Protein AF-A0A7S1PJ22-F1 (afdb_monomer_lite)

Radius of gyration: 17.09 Å; chains: 1; bounding box: 44×33×42 Å

Structure (mmCIF, N/CA/C/O backbone):
data_AF-A0A7S1PJ22-F1
#
_entry.id   AF-A0A7S1PJ22-F1
#
loop_
_atom_site.group_PDB
_atom_site.id
_atom_site.type_symbol
_atom_site.label_atom_id
_atom_site.label_alt_id
_atom_site.label_comp_id
_atom_site.label_asym_id
_atom_site.label_entity_id
_atom_site.label_seq_id
_atom_site.pdbx_PDB_ins_code
_atom_site.Cartn_x
_atom_site.Cartn_y
_atom_site.Cartn_z
_atom_site.occupancy
_atom_site.B_iso_or_equiv
_atom_site.auth_seq_id
_atom_site.auth_comp_id
_atom_site.auth_asym_id
_atom_site.auth_atom_id
_atom_site.pdbx_PDB_model_num
ATOM 1 N N . ARG A 1 1 ? 7.032 -10.505 -1.182 1.00 94.50 1 ARG A N 1
ATOM 2 C CA . ARG A 1 1 ? 6.221 -9.913 -2.268 1.00 94.50 1 ARG A CA 1
ATOM 3 C C . ARG A 1 1 ? 5.591 -8.631 -1.763 1.00 94.50 1 ARG A C 1
ATOM 5 O O . ARG A 1 1 ? 4.760 -8.678 -0.861 1.00 94.50 1 ARG A O 1
ATOM 12 N N . ILE A 1 2 ? 6.016 -7.504 -2.305 1.00 97.69 2 ILE A N 1
ATOM 13 C CA . ILE A 1 2 ? 5.677 -6.179 -1.793 1.00 97.69 2 ILE A CA 1
ATOM 14 C C . ILE A 1 2 ? 4.664 -5.519 -2.730 1.00 97.69 2 ILE A C 1
ATOM 16 O O . ILE A 1 2 ? 4.779 -5.663 -3.946 1.00 97.69 2 ILE A O 1
ATOM 20 N N . LEU A 1 3 ? 3.695 -4.806 -2.165 1.00 98.31 3 LEU A N 1
ATOM 21 C CA . LEU A 1 3 ? 2.839 -3.854 -2.867 1.00 98.31 3 LEU A CA 1
ATOM 22 C C . LEU A 1 3 ? 3.139 -2.450 -2.338 1.00 98.31 3 LEU A C 1
ATOM 24 O O . LEU A 1 3 ? 3.060 -2.219 -1.134 1.00 98.31 3 LEU A O 1
ATOM 28 N N . GLU A 1 4 ? 3.472 -1.518 -3.221 1.00 98.44 4 GLU A N 1
ATOM 29 C CA . GLU A 1 4 ? 3.560 -0.097 -2.899 1.00 98.44 4 GLU A CA 1
ATOM 30 C C . GLU A 1 4 ? 2.300 0.625 -3.385 1.00 98.44 4 GLU A C 1
ATOM 32 O O . GLU A 1 4 ? 1.967 0.567 -4.572 1.00 98.44 4 GLU A O 1
ATOM 37 N N . LEU A 1 5 ? 1.602 1.298 -2.471 1.00 98.31 5 LEU A N 1
ATOM 38 C CA . LEU A 1 5 ? 0.420 2.112 -2.754 1.00 98.31 5 LEU A CA 1
ATOM 39 C C . LEU A 1 5 ? 0.832 3.566 -2.991 1.00 98.31 5 LEU A C 1
ATOM 41 O O . LEU A 1 5 ? 1.547 4.135 -2.166 1.00 98.31 5 LEU A O 1
ATOM 45 N N . GLY A 1 6 ? 0.348 4.171 -4.079 1.00 97.19 6 GLY A N 1
ATOM 46 C CA . GLY A 1 6 ? 0.645 5.566 -4.417 1.00 97.19 6 GLY A CA 1
ATOM 47 C C . GLY A 1 6 ? 2.132 5.780 -4.692 1.00 97.19 6 GLY A C 1
ATOM 48 O O . GLY A 1 6 ? 2.764 6.649 -4.099 1.00 97.19 6 GLY A O 1
ATOM 49 N N . CYS A 1 7 ? 2.715 4.952 -5.560 1.00 96.50 7 CYS A N 1
ATOM 50 C CA . CYS A 1 7 ? 4.162 4.903 -5.776 1.00 96.50 7 CYS A CA 1
ATOM 51 C C . CYS A 1 7 ? 4.741 6.172 -6.434 1.00 96.50 7 CYS A C 1
ATOM 53 O O . CYS A 1 7 ? 5.964 6.356 -6.455 1.00 96.50 7 CYS A O 1
ATOM 55 N N . GLY A 1 8 ? 3.889 7.050 -6.981 1.00 95.75 8 GLY A N 1
ATOM 56 C CA . GLY A 1 8 ? 4.283 8.320 -7.581 1.00 95.75 8 GLY A CA 1
ATOM 57 C C . GLY A 1 8 ? 5.325 8.132 -8.684 1.00 95.75 8 GLY A C 1
ATOM 58 O O . GLY A 1 8 ? 5.040 7.581 -9.740 1.00 95.75 8 GLY A O 1
ATOM 59 N N . ALA A 1 9 ? 6.558 8.587 -8.451 1.00 95.00 9 ALA A N 1
ATOM 60 C CA . ALA A 1 9 ? 7.648 8.443 -9.418 1.00 95.00 9 ALA A CA 1
ATOM 61 C C . ALA A 1 9 ? 8.269 7.028 -9.471 1.00 95.00 9 ALA A C 1
ATOM 63 O O . ALA A 1 9 ? 9.091 6.768 -10.349 1.00 95.00 9 ALA A O 1
ATOM 64 N N . GLY A 1 10 ? 7.922 6.123 -8.548 1.00 93.94 10 GLY A N 1
ATOM 65 C CA . GLY A 1 10 ? 8.462 4.758 -8.502 1.00 93.94 10 GLY A CA 1
ATOM 66 C C . GLY A 1 10 ? 9.883 4.660 -7.932 1.00 93.94 10 GLY A C 1
ATOM 67 O O . GLY A 1 10 ? 10.629 3.742 -8.279 1.00 93.94 10 GLY A O 1
ATOM 68 N N . LEU A 1 11 ? 10.280 5.598 -7.062 1.00 93.38 11 LEU A N 1
ATOM 69 C CA . LEU A 1 11 ? 11.638 5.661 -6.503 1.00 93.38 11 LEU A CA 1
ATOM 70 C C . LEU A 1 11 ? 12.015 4.395 -5.718 1.00 93.38 11 LEU A C 1
ATOM 72 O O . LEU A 1 11 ? 13.145 3.924 -5.835 1.00 93.38 11 LEU A O 1
ATOM 76 N N . THR A 1 12 ? 11.076 3.814 -4.968 1.00 92.44 12 THR A N 1
ATOM 77 C CA . THR A 1 12 ? 11.268 2.544 -4.251 1.00 92.44 12 THR A CA 1
ATOM 78 C C . THR A 1 12 ? 11.644 1.422 -5.216 1.00 92.44 12 THR A C 1
ATOM 80 O O . THR A 1 12 ? 12.588 0.675 -4.965 1.00 92.44 12 THR A O 1
ATOM 83 N N . GLY A 1 13 ? 10.967 1.348 -6.366 1.00 90.88 13 GLY A N 1
ATOM 84 C CA . GLY A 1 13 ? 11.288 0.405 -7.434 1.00 90.88 13 GLY A CA 1
ATOM 85 C C . GLY A 1 13 ? 12.696 0.593 -7.985 1.00 90.88 13 GLY A C 1
ATOM 86 O O . GLY A 1 13 ? 13.463 -0.368 -8.039 1.00 90.88 13 GLY A O 1
ATOM 87 N N . ALA A 1 14 ? 13.066 1.831 -8.320 1.00 89.25 14 ALA A N 1
ATOM 88 C CA . ALA A 1 14 ? 14.413 2.152 -8.787 1.00 89.25 14 ALA A CA 1
ATOM 89 C C . ALA A 1 14 ? 15.487 1.806 -7.737 1.00 89.25 14 ALA A C 1
ATOM 91 O O . ALA A 1 14 ? 16.536 1.261 -8.079 1.00 89.25 14 ALA A O 1
ATOM 92 N N . TYR A 1 15 ? 15.226 2.071 -6.453 1.00 90.31 15 TYR A N 1
ATOM 93 C CA . TYR A 1 15 ? 16.140 1.724 -5.365 1.00 90.31 15 TYR A CA 1
ATOM 94 C C . TYR A 1 15 ? 16.320 0.209 -5.229 1.00 90.31 15 TYR A C 1
ATOM 96 O O . TYR A 1 15 ? 17.453 -0.267 -5.171 1.00 90.31 15 TYR A O 1
ATOM 104 N N . VAL A 1 16 ? 15.223 -0.557 -5.247 1.00 88.88 16 VAL A N 1
ATOM 105 C CA . VAL A 1 16 ? 15.269 -2.025 -5.206 1.00 88.88 16 VAL A CA 1
ATOM 106 C C . VAL A 1 16 ? 16.031 -2.579 -6.405 1.00 88.88 16 VAL A C 1
ATOM 108 O O . VAL A 1 16 ? 16.911 -3.413 -6.220 1.00 88.88 16 VAL A O 1
ATOM 111 N N . GLN A 1 17 ? 15.780 -2.087 -7.622 1.00 84.75 17 GLN A N 1
ATOM 112 C CA . GLN A 1 17 ? 16.522 -2.523 -8.812 1.00 84.75 17 GLN A CA 1
ATOM 113 C C . GLN A 1 17 ? 18.030 -2.269 -8.686 1.00 84.75 17 GLN A C 1
ATOM 115 O O . GLN A 1 17 ? 18.829 -3.101 -9.110 1.00 84.75 17 GLN A O 1
ATOM 120 N N . ARG A 1 18 ? 18.424 -1.155 -8.062 1.00 83.25 18 ARG A N 1
ATOM 121 C CA . ARG A 1 18 ? 19.828 -0.747 -7.915 1.00 83.25 18 ARG A CA 1
ATOM 122 C C . ARG A 1 18 ? 20.528 -1.311 -6.680 1.00 83.25 18 ARG A C 1
ATOM 124 O O . ARG A 1 18 ? 21.725 -1.072 -6.530 1.00 83.25 18 ARG A O 1
ATOM 131 N N . ASN A 1 19 ? 19.826 -2.038 -5.811 1.00 84.50 19 ASN A N 1
ATOM 132 C CA . ASN A 1 19 ? 20.393 -2.597 -4.587 1.00 84.50 19 ASN A CA 1
ATOM 133 C C . ASN A 1 19 ? 20.323 -4.139 -4.583 1.00 84.50 19 ASN A C 1
ATOM 135 O O . ASN A 1 19 ? 19.334 -4.708 -4.116 1.00 84.50 19 ASN A O 1
ATOM 139 N N . PRO A 1 20 ? 21.387 -4.831 -5.044 1.00 82.50 20 PRO A N 1
ATOM 140 C CA . PRO A 1 20 ? 21.425 -6.293 -5.121 1.00 82.50 20 PRO A CA 1
ATOM 141 C C . PRO A 1 20 ? 21.216 -7.005 -3.782 1.00 82.50 20 PRO A C 1
ATOM 143 O O . PRO A 1 20 ? 20.724 -8.131 -3.755 1.00 82.50 20 PRO A O 1
ATOM 146 N N . LEU A 1 21 ? 21.542 -6.354 -2.657 1.00 84.94 21 LEU A N 1
ATOM 147 C CA . LEU A 1 21 ? 21.340 -6.931 -1.324 1.00 84.94 21 LEU A CA 1
ATOM 148 C C . LEU A 1 21 ? 19.859 -7.167 -1.019 1.00 84.94 21 LEU A C 1
ATOM 150 O O . LEU A 1 21 ? 19.527 -8.030 -0.213 1.00 84.94 21 LEU A O 1
ATOM 154 N N . LEU A 1 22 ? 18.961 -6.427 -1.672 1.00 86.44 22 LEU A N 1
ATOM 155 C CA . LEU A 1 22 ? 17.523 -6.608 -1.516 1.00 86.44 22 LEU A CA 1
ATOM 156 C C . LEU A 1 22 ? 16.980 -7.748 -2.383 1.00 86.44 22 LEU A C 1
ATOM 158 O O . LEU A 1 22 ? 15.913 -8.278 -2.074 1.00 86.44 22 LEU A O 1
ATOM 162 N N . HIS A 1 23 ? 17.701 -8.173 -3.428 1.00 85.56 23 HIS A N 1
ATOM 163 C CA . HIS A 1 23 ? 17.179 -9.150 -4.391 1.00 85.56 23 HIS A CA 1
ATOM 164 C C . HIS A 1 23 ? 16.973 -10.537 -3.790 1.00 85.56 23 HIS A C 1
ATOM 166 O O . HIS A 1 23 ? 16.030 -11.233 -4.153 1.00 85.56 23 HIS A O 1
ATOM 172 N N . GLN A 1 24 ? 17.779 -10.899 -2.792 1.00 85.81 24 GLN A N 1
ATOM 173 C CA . GLN A 1 24 ? 17.614 -12.146 -2.037 1.00 85.81 24 GLN A CA 1
ATOM 174 C C . GLN A 1 24 ? 16.425 -12.125 -1.055 1.00 85.81 24 GLN A C 1
ATOM 176 O O . GLN A 1 24 ? 16.009 -13.173 -0.568 1.00 85.81 24 GLN A O 1
ATOM 181 N N . HIS A 1 25 ? 15.880 -10.944 -0.741 1.00 89.19 25 HIS A N 1
ATOM 182 C CA . HIS A 1 25 ? 14.790 -10.772 0.228 1.00 89.19 25 HIS A CA 1
ATOM 183 C C . HIS A 1 25 ? 13.454 -10.417 -0.435 1.00 89.19 25 HIS A C 1
ATOM 185 O O . HIS A 1 25 ? 12.392 -10.604 0.163 1.00 89.19 25 HIS A O 1
ATOM 191 N N . ILE A 1 26 ? 13.489 -9.908 -1.670 1.00 91.25 26 ILE A N 1
ATOM 192 C CA . ILE A 1 26 ? 12.314 -9.428 -2.392 1.00 91.25 26 ILE A CA 1
ATOM 193 C C . ILE A 1 26 ? 12.107 -10.268 -3.654 1.00 91.25 26 ILE A C 1
ATOM 195 O O . ILE A 1 26 ? 12.722 -10.035 -4.690 1.00 91.25 26 ILE A O 1
ATOM 199 N N . GLU A 1 27 ? 11.165 -11.207 -3.576 1.00 91.19 27 GLU A N 1
ATOM 200 C CA . GLU A 1 27 ? 10.695 -11.994 -4.728 1.00 91.19 27 GLU A CA 1
ATOM 201 C C . GLU A 1 27 ? 10.073 -11.096 -5.817 1.00 91.19 27 GLU A C 1
ATOM 203 O O . GLU A 1 27 ? 10.387 -11.206 -7.001 1.00 91.19 27 GLU A O 1
ATOM 208 N N . SER A 1 28 ? 9.198 -10.171 -5.414 1.00 93.06 28 SER A N 1
ATOM 209 C CA . SER A 1 28 ? 8.558 -9.206 -6.310 1.00 93.06 28 SER A CA 1
ATOM 210 C C . SER A 1 28 ? 8.165 -7.925 -5.582 1.00 93.06 28 SER A C 1
ATOM 212 O O . SER A 1 28 ? 7.889 -7.950 -4.374 1.00 93.06 28 SER A O 1
ATOM 214 N N . LEU A 1 29 ? 8.117 -6.827 -6.337 1.00 95.56 29 LEU A N 1
ATOM 215 C CA . LEU A 1 29 ? 7.626 -5.517 -5.919 1.00 95.56 29 LEU A CA 1
ATOM 216 C C . LEU A 1 29 ? 6.647 -4.991 -6.974 1.00 95.56 29 LEU A C 1
ATOM 218 O O . LEU A 1 29 ? 7.021 -4.763 -8.122 1.00 95.56 29 LEU A O 1
ATOM 222 N N . HIS A 1 30 ? 5.402 -4.788 -6.567 1.00 96.19 30 HIS A N 1
ATOM 223 C CA . HIS A 1 30 ? 4.366 -4.167 -7.375 1.00 96.19 30 HIS A CA 1
ATOM 224 C C . HIS A 1 30 ? 4.222 -2.700 -6.974 1.00 96.19 30 HIS A C 1
ATOM 226 O O . HIS A 1 30 ? 3.865 -2.403 -5.839 1.00 96.19 30 HIS A O 1
ATOM 232 N N . LEU A 1 31 ? 4.506 -1.794 -7.900 1.00 97.94 31 LEU A N 1
ATOM 233 C CA . LEU A 1 31 ? 4.314 -0.357 -7.761 1.00 97.94 31 LEU A CA 1
ATOM 234 C C . LEU A 1 31 ? 2.922 -0.015 -8.284 1.00 97.94 31 LEU A C 1
ATOM 236 O O . LEU A 1 31 ? 2.604 -0.381 -9.416 1.00 97.94 31 LEU A O 1
ATOM 240 N N . SER A 1 32 ? 2.108 0.683 -7.495 1.00 98.06 32 SER A N 1
ATOM 241 C CA . SER A 1 32 ? 0.741 1.004 -7.901 1.00 98.06 32 SER A CA 1
ATOM 242 C C . SER A 1 32 ? 0.363 2.465 -7.712 1.00 98.06 32 SER A C 1
ATOM 244 O O . SER A 1 32 ? 0.793 3.120 -6.763 1.00 98.06 32 SER A O 1
ATOM 246 N N . ASP A 1 33 ? -0.460 2.955 -8.632 1.00 97.69 33 ASP A N 1
ATOM 247 C CA . ASP A 1 33 ? -1.153 4.243 -8.582 1.00 97.69 33 ASP A CA 1
ATOM 248 C C . ASP A 1 33 ? -2.459 4.119 -9.391 1.00 97.69 33 ASP A C 1
ATOM 250 O O . ASP A 1 33 ? -2.665 3.128 -10.099 1.00 97.69 33 ASP A O 1
ATOM 254 N N . TYR A 1 34 ? -3.343 5.110 -9.299 1.00 96.44 34 TYR A N 1
ATOM 255 C CA . TYR A 1 34 ? -4.637 5.087 -9.986 1.00 96.44 34 TYR A CA 1
ATOM 256 C C . TYR A 1 34 ? -4.571 5.681 -11.401 1.00 96.44 34 TYR A C 1
ATOM 258 O O . TYR A 1 34 ? -5.441 5.410 -12.224 1.00 96.44 34 TYR A O 1
ATOM 266 N N . GLN A 1 35 ? -3.553 6.498 -11.701 1.00 95.88 35 GLN A N 1
ATOM 267 C CA . GLN A 1 35 ? -3.454 7.213 -12.976 1.00 95.88 35 GLN A CA 1
ATOM 268 C C . GLN A 1 35 ? -2.555 6.503 -13.991 1.00 95.88 35 GLN A C 1
ATOM 270 O O . GLN A 1 35 ? -1.360 6.309 -13.755 1.00 95.88 35 GLN A O 1
ATOM 275 N N . ASP A 1 36 ? -3.088 6.264 -15.192 1.00 96.25 36 ASP A N 1
ATOM 276 C CA . ASP A 1 36 ? -2.346 5.715 -16.338 1.00 96.25 36 ASP A CA 1
ATOM 277 C C . ASP A 1 36 ? -1.050 6.472 -16.632 1.00 96.25 36 ASP A C 1
ATOM 279 O O . ASP A 1 36 ? 0.006 5.867 -16.825 1.00 96.25 36 ASP A O 1
ATOM 283 N N . ILE A 1 37 ? -1.109 7.808 -16.639 1.00 96.94 37 ILE A N 1
ATOM 284 C CA . ILE A 1 37 ? 0.055 8.645 -16.948 1.00 96.94 37 ILE A CA 1
ATOM 285 C C . ILE A 1 37 ? 1.168 8.480 -15.907 1.00 96.94 37 ILE A C 1
ATOM 287 O O . ILE A 1 37 ? 2.349 8.487 -16.252 1.00 96.94 37 ILE A O 1
ATOM 291 N N . ILE A 1 38 ? 0.807 8.272 -14.638 1.00 96.19 38 ILE A N 1
ATOM 292 C CA . ILE A 1 38 ? 1.776 8.011 -13.575 1.00 96.19 38 ILE A CA 1
ATOM 293 C C . ILE A 1 38 ? 2.409 6.635 -13.788 1.00 96.19 38 ILE A C 1
ATOM 295 O O . ILE A 1 38 ? 3.628 6.518 -13.720 1.00 96.19 38 ILE A O 1
ATOM 299 N N . MET A 1 39 ? 1.630 5.616 -14.160 1.00 96.44 39 MET A N 1
ATOM 300 C CA . MET A 1 39 ? 2.166 4.278 -14.448 1.00 96.44 39 MET A CA 1
ATOM 301 C C . MET A 1 39 ? 3.092 4.241 -15.668 1.00 96.44 39 MET A C 1
ATOM 303 O O . MET A 1 39 ? 4.124 3.569 -15.630 1.00 96.44 39 MET A O 1
ATOM 307 N N . GLN A 1 40 ? 2.795 5.013 -16.715 1.00 95.19 40 GLN A N 1
ATOM 308 C CA . GLN A 1 40 ? 3.690 5.182 -17.866 1.00 95.19 40 GLN A CA 1
ATOM 309 C C . GLN A 1 40 ? 5.010 5.858 -17.467 1.00 95.19 40 GLN A C 1
ATOM 311 O O . GLN A 1 40 ? 6.089 5.426 -17.889 1.00 95.19 40 GLN A O 1
ATOM 316 N N . ASN A 1 41 ? 4.944 6.879 -16.607 1.00 95.44 41 ASN A N 1
ATOM 317 C CA . ASN A 1 41 ? 6.132 7.543 -16.071 1.00 95.44 41 ASN A CA 1
ATOM 318 C C . ASN A 1 41 ? 6.954 6.602 -15.185 1.00 95.44 41 ASN A C 1
ATOM 320 O O . ASN A 1 41 ? 8.176 6.574 -15.304 1.00 95.44 41 ASN A O 1
ATOM 324 N N . VAL A 1 42 ? 6.308 5.797 -14.337 1.00 94.38 42 VAL A N 1
ATOM 325 C CA . VAL A 1 42 ? 6.986 4.783 -13.519 1.00 94.38 42 VAL A CA 1
ATOM 326 C C . VAL A 1 42 ? 7.701 3.774 -14.404 1.00 94.38 42 VAL A C 1
ATOM 328 O O . VAL A 1 42 ? 8.877 3.516 -14.173 1.00 94.38 42 VAL A O 1
ATOM 331 N N . GLN A 1 43 ? 7.045 3.252 -15.444 1.00 91.62 43 GLN A N 1
ATOM 332 C CA . GLN A 1 43 ? 7.695 2.331 -16.377 1.00 91.62 43 GLN A CA 1
ATOM 333 C C . GLN A 1 43 ? 8.921 2.977 -17.033 1.00 91.62 43 GLN A C 1
ATOM 335 O O . GLN A 1 43 ? 10.001 2.396 -17.025 1.00 91.62 43 GLN A O 1
ATOM 340 N N . THR A 1 44 ? 8.784 4.221 -17.497 1.00 92.12 44 THR A N 1
ATOM 341 C CA . THR A 1 44 ? 9.901 4.989 -18.065 1.00 92.12 44 THR A CA 1
ATOM 342 C C . THR A 1 44 ? 11.044 5.150 -17.057 1.00 92.12 44 THR A C 1
ATOM 344 O O . THR A 1 44 ? 12.207 4.944 -17.395 1.00 92.12 44 THR A O 1
ATOM 347 N N . ASN A 1 45 ? 10.737 5.471 -15.798 1.00 91.31 45 ASN A N 1
ATOM 348 C CA . ASN A 1 45 ? 11.738 5.611 -14.743 1.00 91.31 45 ASN A CA 1
ATOM 349 C C . ASN A 1 45 ? 12.441 4.284 -14.442 1.00 91.31 45 ASN A C 1
ATOM 351 O O . ASN A 1 45 ? 13.659 4.277 -14.261 1.00 91.31 45 ASN A O 1
ATOM 355 N N . LEU A 1 46 ? 11.709 3.170 -14.401 1.00 87.25 46 LEU A N 1
ATOM 356 C CA . LEU A 1 46 ? 12.297 1.843 -14.231 1.00 87.25 46 LEU A CA 1
ATOM 357 C C . LEU A 1 46 ? 13.231 1.513 -15.397 1.00 87.25 46 LEU A C 1
ATOM 359 O O . LEU A 1 46 ? 14.349 1.066 -15.162 1.00 87.25 46 LEU A O 1
ATOM 363 N N . ASP A 1 47 ? 12.819 1.767 -16.636 1.00 86.75 47 ASP A N 1
ATOM 364 C CA . ASP A 1 47 ? 13.633 1.480 -17.823 1.00 86.75 47 ASP A CA 1
ATOM 365 C C . ASP A 1 47 ? 14.920 2.321 -17.840 1.00 86.75 47 ASP A C 1
ATOM 367 O O . ASP A 1 47 ? 16.005 1.812 -18.128 1.00 86.75 47 ASP A O 1
ATOM 371 N N . LEU A 1 48 ? 14.834 3.596 -17.449 1.00 85.88 48 LEU A N 1
ATOM 372 C CA . LEU A 1 48 ? 15.995 4.483 -17.320 1.00 85.88 48 LEU A CA 1
ATOM 373 C C . LEU A 1 48 ? 16.957 4.044 -16.205 1.00 85.88 48 LEU A C 1
ATOM 375 O O . LEU A 1 48 ? 18.170 4.203 -16.342 1.00 85.88 48 LEU A O 1
ATOM 379 N N . ASN A 1 49 ? 16.444 3.477 -15.110 1.00 79.50 49 ASN A N 1
ATOM 380 C CA . ASN A 1 49 ? 17.263 3.004 -13.989 1.00 79.50 49 ASN A CA 1
ATOM 381 C C . ASN A 1 49 ? 17.801 1.572 -14.174 1.00 79.50 49 ASN A C 1
ATOM 383 O O . ASN A 1 49 ? 18.630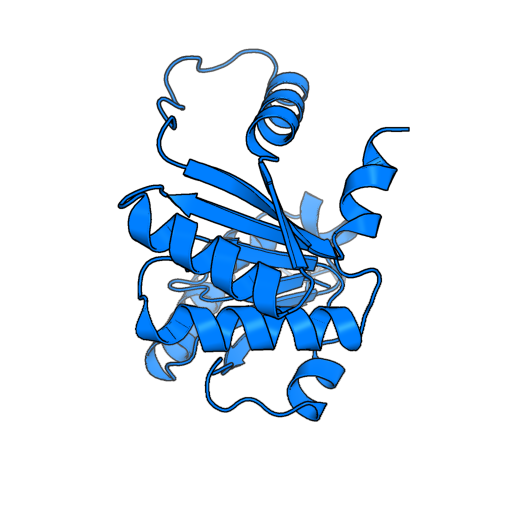 1.134 -13.377 1.00 79.50 49 ASN A O 1
ATOM 387 N N . GLN A 1 50 ? 17.394 0.872 -15.239 1.00 71.00 50 GLN A N 1
ATOM 388 C CA . GLN A 1 50 ? 17.886 -0.457 -15.629 1.00 71.00 50 GLN A CA 1
ATOM 389 C C . GLN A 1 50 ? 19.137 -0.422 -16.524 1.00 71.00 50 GLN A C 1
ATOM 391 O O . GLN A 1 50 ? 19.649 -1.470 -16.928 1.00 71.00 50 GLN A O 1
ATOM 396 N N . TRP A 1 51 ? 19.667 0.762 -16.845 1.00 49.12 51 TRP A N 1
ATOM 397 C CA . TRP A 1 51 ? 20.873 0.880 -17.661 1.00 49.12 51 TRP A CA 1
ATOM 398 C C . TRP A 1 51 ? 22.104 0.354 -16.896 1.00 49.12 51 TRP A C 1
ATOM 400 O O . TRP A 1 51 ? 22.673 1.057 -16.065 1.00 49.12 51 TRP A O 1
ATOM 410 N N . GLN A 1 52 ? 22.533 -0.865 -17.266 1.00 46.16 52 GLN A N 1
ATOM 411 C CA . GLN A 1 52 ? 23.847 -1.510 -17.037 1.00 46.16 52 GLN A CA 1
ATOM 412 C C . GLN A 1 52 ? 23.985 -2.614 -15.966 1.00 46.16 52 GLN A C 1
ATOM 414 O O . GLN A 1 52 ? 25.040 -2.703 -15.344 1.00 46.16 52 GLN A O 1
ATOM 419 N N . TRP A 1 53 ? 23.028 -3.534 -15.799 1.00 45.72 53 TRP A N 1
ATOM 420 C CA . TRP A 1 53 ? 23.349 -4.827 -15.160 1.00 45.72 53 TRP A CA 1
ATOM 421 C C . TRP A 1 53 ? 22.939 -6.004 -16.042 1.00 45.72 53 TRP A C 1
ATOM 423 O O . TRP A 1 53 ? 21.769 -6.330 -16.216 1.00 45.72 53 TRP A O 1
ATOM 433 N N . ALA A 1 54 ? 23.962 -6.607 -16.646 1.00 41.53 54 ALA A N 1
ATOM 434 C CA . ALA A 1 54 ? 23.876 -7.835 -17.406 1.00 41.53 54 ALA A CA 1
ATOM 435 C C . ALA A 1 54 ? 23.496 -9.007 -16.487 1.00 41.53 54 ALA A C 1
ATOM 437 O O . ALA A 1 54 ? 24.154 -9.249 -15.480 1.00 41.53 54 ALA A O 1
ATOM 438 N N . HIS A 1 55 ? 22.462 -9.744 -16.891 1.00 42.41 55 HIS A N 1
ATOM 439 C CA . HIS A 1 55 ? 22.354 -11.201 -16.772 1.00 42.41 55 HIS A CA 1
ATOM 440 C C . HIS A 1 55 ? 22.876 -11.852 -15.480 1.00 42.41 55 HIS A C 1
ATOM 442 O O . HIS A 1 55 ? 23.752 -12.714 -15.525 1.00 42.41 55 HIS A O 1
ATOM 448 N N . THR A 1 56 ? 22.277 -11.527 -14.338 1.00 47.94 56 THR A N 1
ATOM 449 C CA . THR A 1 56 ? 22.238 -12.467 -13.213 1.00 47.94 56 THR A CA 1
ATOM 450 C C . THR A 1 56 ? 20.806 -12.971 -13.075 1.00 47.94 56 THR A C 1
ATOM 452 O O . THR A 1 56 ? 19.856 -12.195 -13.094 1.00 47.94 56 THR A O 1
ATOM 455 N N . GLU A 1 57 ? 20.625 -14.287 -12.994 1.00 53.56 57 GLU A N 1
ATOM 456 C CA . GLU A 1 57 ? 19.318 -14.972 -13.011 1.00 53.56 57 GLU A CA 1
ATOM 457 C C . GLU A 1 57 ? 18.433 -14.692 -11.771 1.00 53.56 57 GLU A C 1
ATOM 459 O O . GLU A 1 57 ? 17.413 -15.344 -11.573 1.00 53.56 57 GLU A O 1
ATOM 464 N N . SER A 1 58 ? 18.801 -13.718 -10.933 1.00 54.66 58 SER A N 1
ATOM 465 C CA . SER A 1 58 ? 18.163 -13.405 -9.650 1.00 54.66 58 SER A CA 1
ATOM 466 C C . SER A 1 58 ? 17.813 -11.917 -9.535 1.00 54.66 58 SER A C 1
ATOM 468 O O . SER A 1 58 ? 18.157 -11.267 -8.549 1.00 54.66 58 SER A O 1
ATOM 470 N N . THR A 1 59 ? 17.148 -11.346 -10.538 1.00 65.88 59 THR A N 1
ATOM 471 C CA . THR A 1 59 ? 16.626 -9.978 -10.435 1.00 65.88 59 THR A CA 1
ATOM 472 C C . THR A 1 59 ? 15.259 -9.979 -9.751 1.00 65.88 59 THR A C 1
ATOM 474 O O . THR A 1 59 ? 14.360 -10.738 -10.121 1.00 65.88 59 THR A O 1
ATOM 477 N N . THR A 1 60 ? 15.076 -9.118 -8.743 1.00 75.69 60 THR A N 1
ATOM 478 C CA . THR A 1 60 ? 13.743 -8.867 -8.178 1.00 75.69 60 THR A CA 1
ATOM 479 C C . THR A 1 60 ? 12.799 -8.407 -9.276 1.00 75.69 60 THR A C 1
ATOM 481 O O . THR A 1 60 ? 13.094 -7.488 -10.043 1.00 75.69 60 THR A O 1
ATOM 484 N N . ASN A 1 61 ? 11.619 -9.008 -9.304 1.00 86.12 61 ASN A N 1
ATOM 485 C CA . ASN A 1 61 ? 10.597 -8.686 -10.276 1.00 86.12 61 ASN A CA 1
ATOM 486 C C . ASN A 1 61 ? 9.846 -7.408 -9.869 1.00 86.12 61 ASN A C 1
ATOM 488 O O . ASN A 1 61 ? 8.889 -7.466 -9.091 1.00 86.12 61 ASN A O 1
ATOM 492 N N . VAL A 1 62 ? 10.319 -6.257 -10.353 1.00 90.62 62 VAL A N 1
ATOM 493 C CA . VAL A 1 62 ? 9.681 -4.947 -10.145 1.00 90.62 62 VAL A CA 1
ATOM 494 C C . VAL A 1 62 ? 8.718 -4.662 -11.293 1.00 90.62 62 VAL A C 1
ATOM 496 O O . VAL A 1 62 ? 9.114 -4.702 -12.456 1.00 90.62 62 VAL A O 1
ATOM 499 N N . ARG A 1 63 ? 7.451 -4.388 -10.975 1.00 90.88 63 ARG A N 1
ATOM 500 C CA . ARG A 1 63 ? 6.375 -4.180 -11.956 1.00 90.88 63 ARG A CA 1
ATOM 501 C C . ARG A 1 63 ? 5.514 -2.988 -11.569 1.00 90.88 63 ARG A C 1
ATOM 503 O O . ARG A 1 63 ? 5.268 -2.792 -10.383 1.00 90.88 63 ARG A O 1
ATOM 510 N N . SER A 1 64 ? 5.009 -2.247 -12.548 1.00 92.50 64 SER A N 1
ATOM 511 C CA . SER A 1 64 ? 3.941 -1.264 -12.350 1.00 92.50 64 SER A CA 1
ATOM 512 C C . SER A 1 64 ? 2.568 -1.886 -12.627 1.00 92.50 64 SER A C 1
ATOM 514 O O . SER A 1 64 ? 2.440 -2.787 -13.460 1.00 92.50 64 SER A O 1
ATOM 516 N N . LEU A 1 65 ? 1.538 -1.435 -11.910 1.00 95.06 65 LEU A N 1
ATOM 517 C CA . LEU A 1 65 ? 0.145 -1.808 -12.154 1.00 95.06 65 LEU A CA 1
ATOM 518 C C . LEU A 1 65 ? -0.810 -0.695 -11.728 1.00 95.06 65 LEU A C 1
ATOM 520 O O . LEU A 1 65 ? -0.534 0.041 -10.785 1.00 95.06 65 LEU A O 1
ATOM 524 N N . LEU A 1 66 ? -1.961 -0.612 -12.388 1.00 97.44 66 LEU A N 1
ATOM 525 C CA . LEU A 1 66 ? -3.035 0.284 -11.970 1.00 97.44 66 LEU A CA 1
ATOM 526 C C . LEU A 1 66 ? -3.781 -0.303 -10.780 1.00 97.44 66 LEU A C 1
ATOM 528 O O . LEU A 1 66 ? -4.217 -1.455 -10.829 1.00 97.44 66 LEU A O 1
ATOM 532 N N . LEU A 1 67 ? -3.953 0.501 -9.738 1.00 97.94 67 LEU A N 1
ATOM 533 C CA . LEU A 1 67 ? -4.803 0.181 -8.600 1.00 97.94 67 LEU A CA 1
ATOM 534 C C . LEU A 1 67 ? -5.506 1.451 -8.137 1.00 97.94 67 LEU A C 1
ATOM 536 O O . LEU A 1 67 ? -4.926 2.284 -7.442 1.00 97.94 67 LEU A O 1
ATOM 540 N N . ASP A 1 68 ? -6.766 1.579 -8.528 1.00 97.50 68 ASP A N 1
ATOM 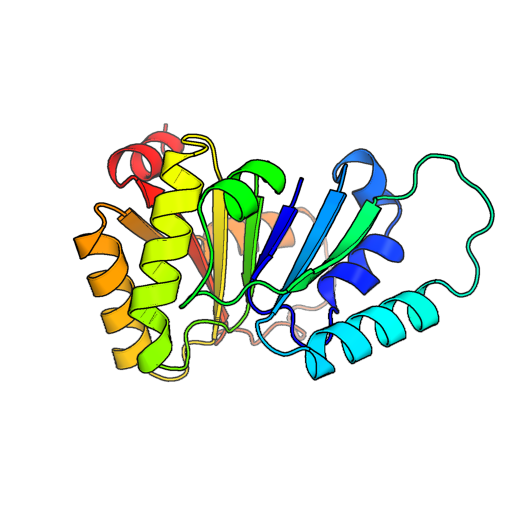541 C CA . ASP A 1 68 ? -7.649 2.624 -8.034 1.00 97.50 68 ASP A CA 1
ATOM 542 C C . ASP A 1 68 ? -8.327 2.140 -6.750 1.00 97.50 68 ASP A C 1
ATOM 544 O O . ASP A 1 68 ? -9.104 1.184 -6.754 1.00 97.50 68 ASP A O 1
ATOM 548 N N . TRP A 1 69 ? -8.039 2.813 -5.637 1.00 97.56 69 TRP A N 1
ATOM 549 C CA . TRP A 1 69 ? -8.589 2.468 -4.324 1.00 97.56 69 TRP A CA 1
ATOM 550 C C . TRP A 1 69 ? -10.115 2.610 -4.263 1.00 97.56 69 TRP A C 1
ATOM 552 O O . TRP A 1 69 ? -10.729 2.091 -3.339 1.00 97.56 69 TRP A O 1
ATOM 562 N N . THR A 1 70 ? -10.737 3.295 -5.227 1.00 96.94 70 THR A N 1
ATOM 563 C CA . THR A 1 70 ? -12.188 3.519 -5.283 1.00 96.94 70 THR A CA 1
ATOM 564 C C . THR A 1 70 ? -12.942 2.513 -6.155 1.00 96.94 70 THR A C 1
ATOM 566 O O . THR A 1 70 ? -14.169 2.452 -6.077 1.00 96.94 70 THR A O 1
ATOM 569 N N . SER A 1 71 ? -12.240 1.734 -6.986 1.00 96.25 71 SER A N 1
ATOM 570 C CA . SER A 1 71 ? -12.873 0.903 -8.022 1.00 96.25 71 SER A CA 1
ATOM 571 C C . SER A 1 71 ? -12.204 -0.459 -8.262 1.00 96.25 71 SER A C 1
ATOM 573 O O . SER A 1 71 ? -12.492 -1.122 -9.260 1.00 96.25 71 SER A O 1
ATOM 575 N N . TYR A 1 72 ? -11.342 -0.907 -7.345 1.00 96.81 72 TYR A N 1
ATOM 576 C CA . TYR A 1 72 ? -10.715 -2.229 -7.408 1.00 96.81 72 TYR A CA 1
ATOM 577 C C . TYR A 1 72 ? -11.728 -3.371 -7.233 1.00 96.81 72 TYR A C 1
ATOM 579 O O . TYR A 1 72 ? -12.816 -3.202 -6.680 1.00 96.81 72 TYR A O 1
ATOM 587 N N . ASP A 1 73 ? -11.334 -4.571 -7.664 1.00 96.06 73 ASP A N 1
ATOM 588 C CA . ASP A 1 73 ? -12.071 -5.799 -7.376 1.00 96.06 73 ASP A CA 1
ATOM 589 C C . ASP A 1 73 ? -11.247 -6.786 -6.536 1.00 96.06 73 ASP A C 1
ATOM 591 O O . ASP A 1 73 ? -10.015 -6.747 -6.486 1.00 96.06 73 ASP A O 1
ATOM 595 N N . ARG A 1 74 ? -11.937 -7.709 -5.859 1.00 95.19 74 ARG A N 1
ATOM 596 C CA . ARG A 1 74 ? -11.291 -8.680 -4.965 1.00 95.19 74 ARG A CA 1
ATOM 597 C C . ARG A 1 74 ? -10.317 -9.614 -5.692 1.00 95.19 74 ARG A C 1
ATOM 599 O O . ARG A 1 74 ? -9.292 -9.978 -5.121 1.00 95.19 74 ARG A O 1
ATOM 606 N N . LYS A 1 75 ? -10.593 -9.986 -6.948 1.00 96.81 75 LYS A N 1
ATOM 607 C CA . LYS A 1 75 ? -9.715 -10.882 -7.723 1.00 96.81 75 LYS A CA 1
ATOM 608 C C . LYS A 1 75 ? -8.399 -10.194 -8.063 1.00 96.81 75 LYS A C 1
ATOM 610 O O . LYS A 1 75 ? -7.351 -10.841 -8.045 1.00 96.81 75 LYS A O 1
ATOM 615 N N . GLN A 1 76 ? -8.445 -8.894 -8.349 1.00 96.25 76 GLN A N 1
ATOM 616 C CA . GLN A 1 76 ? -7.262 -8.068 -8.533 1.00 96.25 76 GLN A CA 1
ATOM 617 C C . GLN A 1 76 ? -6.379 -8.151 -7.287 1.00 96.25 76 GLN A C 1
ATOM 619 O O . GLN A 1 76 ? -5.205 -8.496 -7.411 1.00 96.25 76 GLN A O 1
ATOM 624 N N . LEU A 1 77 ? -6.943 -7.945 -6.093 1.00 97.00 77 LEU A N 1
ATOM 625 C CA . LEU A 1 77 ? -6.197 -8.021 -4.833 1.00 97.00 77 LEU A CA 1
ATOM 626 C C . LEU A 1 77 ? -5.624 -9.420 -4.558 1.00 97.00 77 LEU A C 1
ATOM 628 O O . LEU A 1 77 ? -4.447 -9.551 -4.217 1.00 97.00 77 LEU A O 1
ATOM 632 N N . GLU A 1 78 ? -6.416 -10.475 -4.762 1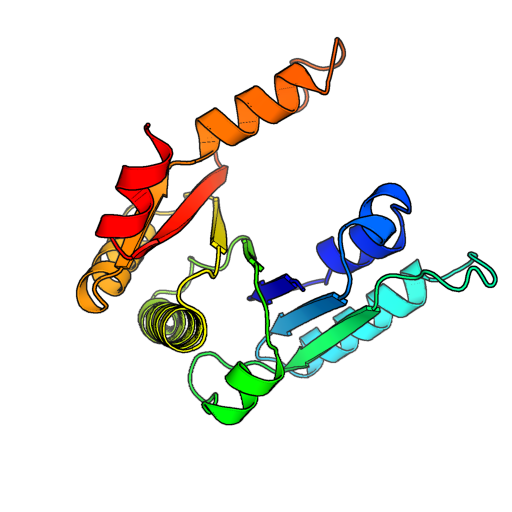.00 96.69 78 GLU A N 1
ATOM 633 C CA . GLU A 1 78 ? -5.974 -11.869 -4.598 1.00 96.69 78 GLU A CA 1
ATOM 634 C C . GLU A 1 78 ? -4.789 -12.210 -5.518 1.00 96.69 78 GLU A C 1
ATOM 636 O O . GLU A 1 78 ? -3.852 -12.900 -5.105 1.00 96.69 78 GLU A O 1
ATOM 641 N N . SER A 1 79 ? -4.786 -11.678 -6.747 1.00 95.50 79 SER A N 1
ATOM 642 C CA . SER A 1 79 ? -3.710 -11.897 -7.722 1.00 95.50 79 SER A CA 1
ATOM 643 C C . SER A 1 79 ? -2.371 -11.269 -7.315 1.00 95.50 79 SER A C 1
ATOM 645 O O . SER A 1 79 ? -1.317 -11.786 -7.692 1.00 95.50 79 SER A O 1
ATOM 647 N N . LEU A 1 80 ? -2.388 -10.200 -6.505 1.00 94.44 80 LEU A N 1
ATOM 648 C CA . LEU A 1 80 ? -1.171 -9.539 -6.019 1.00 94.44 80 LEU A CA 1
ATOM 649 C C . LEU A 1 80 ? -0.397 -10.435 -5.050 1.00 94.44 80 LEU A C 1
ATOM 651 O O . LEU A 1 80 ? 0.838 -10.410 -5.040 1.00 94.44 80 LEU A O 1
ATOM 655 N N . ASN A 1 81 ? -1.124 -11.216 -4.236 1.00 93.69 81 ASN A N 1
ATOM 656 C CA . ASN A 1 81 ? -0.580 -12.160 -3.257 1.00 93.69 81 ASN A CA 1
ATOM 657 C C . ASN A 1 81 ? 0.561 -11.547 -2.412 1.00 93.69 81 ASN A C 1
ATOM 659 O O . ASN A 1 81 ? 1.591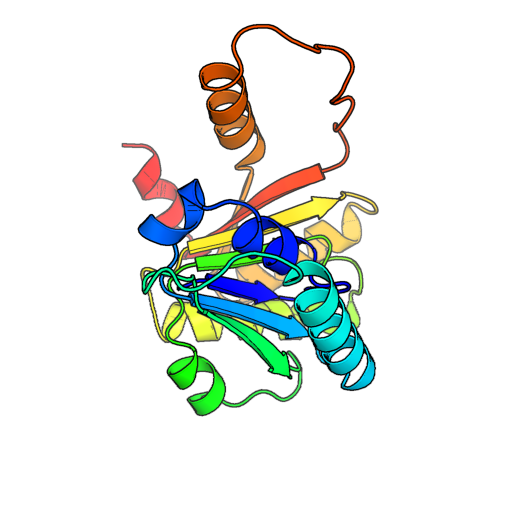 -12.181 -2.144 1.00 93.69 81 ASN A O 1
ATOM 663 N N . CYS A 1 82 ? 0.427 -10.267 -2.054 1.00 95.62 82 CYS A N 1
ATOM 664 C CA . CYS A 1 82 ? 1.448 -9.529 -1.322 1.00 95.62 82 CYS A CA 1
ATOM 665 C C . CYS A 1 82 ? 1.478 -9.951 0.149 1.00 95.62 82 CYS A C 1
ATOM 667 O O . CYS A 1 82 ? 0.466 -10.342 0.724 1.00 95.62 82 CYS A O 1
ATOM 669 N N . ASN A 1 83 ? 2.651 -9.861 0.770 1.00 96.88 83 ASN A N 1
ATOM 670 C CA . ASN A 1 83 ? 2.832 -10.077 2.207 1.00 96.88 83 ASN A CA 1
ATOM 671 C C . ASN A 1 83 ? 3.351 -8.834 2.942 1.00 96.88 83 ASN A C 1
ATOM 673 O O . ASN A 1 83 ? 3.431 -8.853 4.168 1.00 96.88 83 ASN A O 1
ATOM 677 N N . LEU A 1 84 ? 3.638 -7.759 2.203 1.00 97.56 84 LEU A N 1
ATOM 678 C CA . LEU A 1 84 ? 4.024 -6.459 2.730 1.00 97.56 84 LEU A CA 1
ATOM 679 C C . LEU A 1 84 ? 3.388 -5.343 1.890 1.00 97.56 84 LEU A C 1
ATOM 681 O O . LEU A 1 84 ? 3.526 -5.355 0.666 1.00 97.56 84 LEU A O 1
ATOM 685 N N . ILE A 1 85 ? 2.741 -4.383 2.550 1.00 98.25 85 ILE A N 1
ATOM 686 C CA . ILE A 1 85 ? 2.330 -3.100 1.973 1.00 98.25 85 ILE A CA 1
ATOM 687 C C . ILE A 1 85 ? 3.300 -2.013 2.425 1.00 98.25 85 ILE A C 1
ATOM 689 O O . ILE A 1 85 ? 3.591 -1.891 3.618 1.00 98.25 85 ILE A O 1
ATOM 693 N N . LEU A 1 86 ? 3.735 -1.195 1.472 1.00 98.12 86 LEU A N 1
ATOM 694 C CA . LEU A 1 86 ? 4.391 0.085 1.708 1.00 98.12 86 LEU A CA 1
ATOM 695 C C . LEU A 1 86 ? 3.486 1.199 1.179 1.00 98.12 86 LEU A C 1
ATOM 697 O O . LEU A 1 86 ? 2.966 1.103 0.071 1.00 98.12 86 LEU A O 1
ATOM 701 N N . ALA A 1 87 ? 3.287 2.252 1.958 1.00 97.31 87 ALA A N 1
ATOM 702 C CA . ALA A 1 87 ? 2.478 3.389 1.546 1.00 97.31 87 ALA A CA 1
ATOM 703 C C . ALA A 1 87 ? 3.131 4.681 2.042 1.00 97.31 87 ALA A C 1
ATOM 705 O O . ALA A 1 87 ? 3.137 4.961 3.241 1.00 97.31 87 ALA A O 1
ATOM 706 N N . ALA A 1 88 ? 3.728 5.450 1.135 1.00 94.12 88 ALA A N 1
ATOM 707 C CA . ALA A 1 88 ? 4.461 6.663 1.478 1.00 94.12 88 ALA A CA 1
ATOM 708 C C . ALA A 1 88 ? 3.691 7.905 1.031 1.00 94.12 88 ALA A C 1
ATOM 710 O O . ALA A 1 88 ? 3.321 8.024 -0.128 1.00 94.12 88 ALA A O 1
ATOM 711 N N . ASP A 1 89 ? 3.456 8.827 1.965 1.00 89.44 89 ASP A N 1
ATOM 712 C CA . ASP A 1 89 ? 2.772 10.106 1.736 1.00 89.44 89 ASP A CA 1
ATOM 713 C C . ASP A 1 89 ? 1.431 9.959 0.990 1.00 89.44 89 ASP A C 1
ATOM 715 O O . ASP A 1 89 ? 1.104 10.771 0.136 1.00 89.44 89 ASP A O 1
ATOM 719 N N . VAL A 1 90 ? 0.647 8.921 1.317 1.00 93.31 90 VAL A N 1
ATOM 720 C CA . VAL A 1 90 ? -0.686 8.661 0.726 1.00 93.31 90 VAL A CA 1
ATOM 721 C C . VAL A 1 90 ? -1.852 9.225 1.547 1.00 93.31 90 VAL A C 1
ATOM 723 O O . VAL A 1 90 ? -2.975 9.325 1.062 1.00 93.31 90 VAL A O 1
ATOM 726 N N . VAL A 1 91 ? -1.600 9.606 2.804 1.00 92.38 91 VAL A N 1
ATOM 727 C CA . VAL A 1 91 ? -2.618 10.114 3.740 1.00 92.38 91 VAL A CA 1
ATOM 728 C C . VAL A 1 91 ? -2.624 11.643 3.713 1.00 92.38 91 VAL A C 1
ATOM 730 O O . VAL A 1 91 ? -2.143 12.303 4.633 1.00 92.38 91 VAL A O 1
ATOM 733 N N . TYR A 1 92 ? -3.132 12.218 2.625 1.00 87.81 92 TYR A N 1
ATOM 734 C CA . TYR A 1 92 ? -3.207 13.677 2.453 1.00 87.81 92 TYR A CA 1
ATOM 735 C C . TYR A 1 92 ? -4.553 14.171 1.919 1.00 87.81 92 TYR A C 1
ATOM 737 O O . TYR A 1 92 ? -4.957 15.285 2.260 1.00 87.81 92 TYR A O 1
ATOM 745 N N . ASP A 1 93 ? -5.255 13.364 1.123 1.00 89.56 93 ASP A N 1
ATOM 746 C CA . ASP A 1 93 ? -6.574 13.693 0.590 1.00 89.56 93 ASP A CA 1
ATOM 747 C C . ASP A 1 93 ? -7.667 12.944 1.363 1.00 89.56 93 ASP A C 1
ATOM 749 O O . ASP A 1 93 ? -7.715 11.716 1.413 1.00 89.56 93 ASP A O 1
ATOM 753 N N . VAL A 1 94 ? -8.564 13.709 1.985 1.00 90.50 94 VAL A N 1
ATOM 754 C CA . VAL A 1 94 ? -9.670 13.179 2.788 1.00 90.50 94 VAL A CA 1
ATOM 755 C C . VAL A 1 94 ? -10.677 12.381 1.965 1.00 90.50 94 VAL A C 1
ATOM 757 O O . VAL A 1 94 ? -11.344 11.514 2.523 1.00 90.50 94 VAL A O 1
ATOM 760 N N . GLN A 1 95 ? -10.778 12.632 0.656 1.00 93.25 95 GLN A N 1
ATOM 761 C CA . GLN A 1 95 ? -11.727 11.941 -0.219 1.00 93.25 95 GLN A CA 1
ATOM 762 C C . GLN A 1 95 ? -11.347 10.477 -0.451 1.00 93.25 95 GLN A C 1
ATOM 764 O O . GLN A 1 95 ? -12.224 9.642 -0.657 1.00 93.25 95 GLN A O 1
ATOM 769 N N . VAL A 1 96 ? -10.054 10.155 -0.373 1.00 93.62 96 VAL A N 1
ATOM 770 C CA . VAL A 1 96 ? -9.536 8.805 -0.637 1.00 93.62 96 VAL A CA 1
ATOM 771 C C . VAL A 1 96 ? -9.191 8.031 0.634 1.00 93.62 96 VAL A C 1
ATOM 773 O O . VAL A 1 96 ? -8.863 6.853 0.545 1.00 93.62 96 VAL A O 1
ATOM 776 N N . ILE A 1 97 ? -9.310 8.642 1.821 1.00 96.12 97 ILE A N 1
ATOM 777 C CA . ILE A 1 97 ? -9.014 7.979 3.102 1.00 96.12 97 ILE A CA 1
ATOM 778 C C . ILE A 1 97 ? -9.929 6.776 3.354 1.00 96.12 97 ILE A C 1
ATOM 780 O O . ILE A 1 97 ? -9.427 5.712 3.711 1.00 96.12 97 ILE A O 1
ATOM 784 N N . GLU A 1 98 ? -11.246 6.913 3.163 1.00 97.56 98 GLU A N 1
ATOM 785 C CA . GLU A 1 98 ? -12.167 5.783 3.361 1.00 97.56 98 GLU A CA 1
ATOM 786 C C . GLU A 1 98 ? -11.922 4.653 2.340 1.00 97.56 98 GLU A C 1
ATOM 788 O O . GLU A 1 98 ? -11.739 3.515 2.779 1.00 97.56 98 GLU A O 1
ATOM 793 N N . PRO A 1 99 ? -11.813 4.931 1.022 1.00 98.00 99 PRO A N 1
ATOM 794 C CA . PRO A 1 99 ? -11.401 3.931 0.032 1.00 98.00 99 PRO A CA 1
ATOM 795 C C . PRO A 1 99 ? -10.068 3.238 0.356 1.00 98.00 99 PRO A C 1
ATOM 797 O O . PRO A 1 99 ? -9.956 2.019 0.253 1.00 98.00 99 PRO A O 1
ATOM 800 N N . LEU A 1 100 ? -9.063 3.996 0.806 1.00 98.06 100 LEU A N 1
ATOM 801 C CA . LEU A 1 100 ? -7.760 3.460 1.201 1.00 98.06 100 LEU A CA 1
ATOM 802 C C . LEU A 1 100 ? -7.865 2.531 2.417 1.00 98.06 100 LEU A C 1
ATOM 804 O O . LEU A 1 100 ? -7.247 1.469 2.433 1.00 98.06 100 LEU A O 1
ATOM 808 N N . SER A 1 101 ? -8.640 2.907 3.439 1.00 97.88 101 SER A N 1
ATOM 809 C CA . SER A 1 101 ? -8.873 2.040 4.600 1.00 97.88 101 SER A CA 1
ATOM 810 C C . SER A 1 101 ? -9.618 0.759 4.222 1.00 97.88 101 SER A C 1
ATOM 812 O O . SER A 1 101 ? -9.284 -0.294 4.759 1.00 97.88 101 SER A O 1
ATOM 814 N N . GLU A 1 102 ? -10.582 0.833 3.297 1.00 98.12 102 GLU A N 1
ATOM 815 C CA . GLU A 1 102 ? -11.287 -0.348 2.782 1.00 98.12 102 GLU A CA 1
ATOM 816 C C . GLU A 1 102 ? -10.330 -1.292 2.055 1.00 98.12 102 GLU A C 1
ATOM 818 O O . GLU A 1 102 ? -10.263 -2.470 2.388 1.00 98.12 102 GLU A O 1
ATOM 823 N N . LEU A 1 103 ? -9.518 -0.762 1.135 1.00 98.31 103 LEU A N 1
ATOM 824 C CA . LEU A 1 103 ? -8.508 -1.533 0.406 1.00 98.31 103 LEU A CA 1
ATOM 825 C C . LEU A 1 103 ? -7.568 -2.287 1.357 1.00 98.31 103 LEU A C 1
ATOM 827 O O . LEU A 1 103 ? -7.275 -3.464 1.154 1.00 98.31 103 LEU A O 1
ATOM 831 N N . VAL A 1 104 ? -7.077 -1.611 2.400 1.00 97.94 104 VAL A N 1
ATOM 832 C CA . VAL A 1 104 ? -6.184 -2.229 3.390 1.00 97.94 104 VAL A CA 1
ATOM 833 C C . VAL A 1 104 ? -6.911 -3.315 4.181 1.00 97.94 104 VAL A C 1
ATOM 835 O O . VAL A 1 104 ? -6.327 -4.372 4.419 1.00 97.94 104 VAL A O 1
ATOM 838 N N . ALA A 1 105 ? -8.169 -3.087 4.566 1.00 97.62 105 ALA A N 1
ATOM 839 C CA . ALA A 1 105 ? -8.977 -4.087 5.255 1.00 97.62 105 ALA A CA 1
ATOM 840 C C . ALA A 1 105 ? -9.200 -5.332 4.389 1.00 97.62 105 ALA A C 1
ATOM 842 O O . ALA A 1 105 ? -8.968 -6.439 4.871 1.00 97.62 105 ALA A O 1
ATOM 843 N N . ASP A 1 106 ? -9.533 -5.161 3.110 1.00 97.88 106 ASP A N 1
ATOM 844 C CA . ASP A 1 106 ? -9.706 -6.263 2.159 1.00 97.88 106 ASP A CA 1
ATOM 845 C C . ASP A 1 106 ? -8.403 -7.041 1.932 1.00 97.88 106 ASP A C 1
ATOM 847 O O . ASP A 1 106 ? -8.400 -8.272 1.905 1.00 97.88 106 ASP A O 1
ATOM 851 N N . LEU A 1 107 ? -7.264 -6.350 1.824 1.00 97.75 107 LEU A N 1
ATOM 852 C CA . LEU A 1 107 ? -5.955 -6.997 1.695 1.00 97.75 107 LEU A CA 1
ATOM 853 C C . LEU A 1 107 ? -5.580 -7.806 2.950 1.00 97.75 107 LEU A C 1
ATOM 855 O O . LEU A 1 107 ? -5.028 -8.904 2.828 1.00 97.75 107 LEU A O 1
ATOM 859 N N . ILE A 1 108 ? -5.896 -7.299 4.145 1.00 96.75 108 ILE A N 1
ATOM 860 C CA . ILE A 1 108 ? -5.701 -8.016 5.416 1.00 96.75 108 ILE A CA 1
ATOM 861 C C . ILE A 1 108 ? -6.683 -9.190 5.543 1.00 96.75 108 ILE A C 1
ATOM 863 O O . ILE A 1 108 ? -6.290 -10.250 6.021 1.00 96.75 108 ILE A O 1
ATOM 867 N N . ASP A 1 109 ? -7.932 -9.050 5.096 1.00 96.19 109 ASP A N 1
ATOM 868 C CA . ASP A 1 109 ? -8.916 -10.141 5.072 1.00 96.19 109 ASP A CA 1
ATOM 869 C C . ASP A 1 109 ? -8.449 -11.292 4.166 1.00 96.19 109 ASP A C 1
ATOM 871 O O . ASP A 1 109 ? -8.454 -12.457 4.565 1.00 96.19 109 ASP A O 1
ATOM 875 N N . ILE A 1 110 ? -7.947 -10.964 2.970 1.00 96.50 110 ILE A N 1
ATOM 876 C CA . ILE A 1 110 ? -7.357 -11.936 2.038 1.00 96.50 110 ILE A CA 1
ATOM 877 C C . ILE A 1 110 ? -6.122 -12.611 2.651 1.00 96.50 110 ILE A C 1
ATOM 879 O O . ILE A 1 110 ? -5.910 -13.816 2.474 1.00 96.50 110 ILE A O 1
ATOM 883 N N . ARG A 1 111 ? -5.282 -11.851 3.364 1.00 95.56 111 ARG A N 1
ATOM 884 C CA . ARG A 1 111 ? -4.075 -12.365 4.013 1.00 95.56 111 ARG A CA 1
ATOM 885 C C . ARG A 1 111 ? -3.932 -11.814 5.437 1.00 95.56 111 ARG A C 1
ATOM 887 O O . ARG A 1 111 ? -3.247 -10.811 5.628 1.00 95.56 111 ARG A O 1
ATOM 894 N N . PRO A 1 112 ? -4.414 -12.540 6.463 1.00 93.88 112 PRO A N 1
ATOM 895 C CA . PRO A 1 112 ? -4.332 -12.080 7.854 1.00 93.88 112 PRO A CA 1
ATOM 896 C C . PRO A 1 112 ? -2.905 -11.847 8.372 1.00 93.88 112 PRO A C 1
ATOM 898 O O . PRO A 1 112 ? -2.695 -11.081 9.303 1.00 93.88 112 PRO A O 1
ATOM 901 N N . SER A 1 113 ? -1.900 -12.484 7.759 1.00 92.88 113 SER A N 1
ATOM 902 C CA . SER A 1 113 ? -0.484 -12.290 8.098 1.00 92.88 113 SER A CA 1
ATOM 903 C C . SER A 1 113 ? 0.176 -11.112 7.354 1.00 92.88 113 SER A C 1
ATOM 905 O O . SER A 1 113 ? 1.404 -11.081 7.243 1.00 92.88 113 SER A O 1
ATOM 907 N N . LEU A 1 114 ? -0.597 -10.251 6.692 1.00 95.88 114 LEU A N 1
ATOM 908 C CA . LEU A 1 114 ? -0.090 -9.112 5.933 1.00 95.88 114 LEU A CA 1
ATOM 909 C C . LEU A 1 114 ? 0.477 -8.049 6.878 1.00 95.88 114 LEU A C 1
ATOM 911 O O . LEU A 1 114 ? -0.135 -7.707 7.885 1.00 95.88 114 LEU A O 1
ATOM 915 N N . ILE A 1 115 ? 1.645 -7.509 6.533 1.00 95.81 115 ILE A N 1
ATOM 916 C CA . ILE A 1 115 ? 2.250 -6.382 7.248 1.00 95.81 115 ILE A CA 1
ATOM 917 C C . ILE A 1 115 ? 2.031 -5.116 6.423 1.00 95.81 115 ILE A C 1
ATOM 919 O O . ILE A 1 115 ? 2.298 -5.118 5.223 1.00 95.81 115 ILE A O 1
ATOM 923 N N . CYS A 1 116 ? 1.585 -4.030 7.052 1.00 97.69 116 CYS A N 1
ATOM 924 C CA . CYS A 1 116 ? 1.345 -2.759 6.372 1.00 97.69 116 CYS A CA 1
ATOM 925 C C . CYS A 1 116 ? 2.115 -1.628 7.052 1.00 97.69 116 CYS A C 1
ATOM 927 O O . CYS A 1 116 ? 1.877 -1.354 8.228 1.00 97.69 116 CYS A O 1
ATOM 929 N N . TYR A 1 117 ? 2.993 -0.947 6.310 1.00 97.44 117 TYR A N 1
ATOM 930 C CA . TYR A 1 117 ? 3.695 0.245 6.787 1.00 97.44 117 TYR A CA 1
ATOM 931 C C . TYR A 1 117 ? 3.285 1.495 6.016 1.00 97.44 117 TYR A C 1
ATOM 933 O O . TYR A 1 117 ? 3.347 1.541 4.787 1.00 97.44 117 TYR A O 1
ATOM 941 N N . PHE A 1 118 ? 2.928 2.526 6.775 1.00 96.75 118 PHE A N 1
ATOM 942 C CA . PHE A 1 118 ? 2.571 3.850 6.295 1.00 96.75 118 PHE A CA 1
ATOM 943 C C . PHE A 1 118 ? 3.635 4.859 6.721 1.00 96.75 118 PHE A C 1
ATOM 945 O O . PHE A 1 118 ? 3.846 5.079 7.911 1.00 96.75 118 PHE A O 1
ATOM 952 N N . PHE A 1 119 ? 4.289 5.494 5.754 1.00 93.81 119 PHE A N 1
ATOM 953 C CA . PHE A 1 119 ? 5.277 6.549 5.968 1.00 93.81 119 PHE A CA 1
ATOM 954 C C . PHE A 1 119 ? 4.582 7.888 5.738 1.00 93.81 119 PHE A C 1
ATOM 956 O O . PHE A 1 119 ? 4.353 8.293 4.600 1.00 93.81 119 PHE A O 1
ATOM 963 N N . ILE A 1 120 ? 4.187 8.557 6.815 1.00 90.38 120 ILE A N 1
ATOM 964 C CA . ILE A 1 120 ? 3.304 9.723 6.768 1.00 90.38 120 ILE A CA 1
ATOM 965 C C . ILE A 1 120 ? 4.086 10.968 7.152 1.00 90.38 120 ILE A C 1
ATOM 967 O O . ILE A 1 120 ? 4.593 11.075 8.269 1.00 90.38 120 ILE A O 1
ATOM 971 N N . THR A 1 121 ? 4.115 11.950 6.254 1.00 86.12 121 THR A N 1
ATOM 972 C CA . THR A 1 121 ? 4.515 13.307 6.619 1.00 86.12 121 THR A CA 1
ATOM 973 C C . THR A 1 121 ? 3.334 13.970 7.320 1.00 86.12 121 THR A C 1
ATOM 975 O O . THR A 1 121 ? 2.317 14.249 6.683 1.00 86.12 121 THR A O 1
ATOM 978 N N . LYS A 1 122 ? 3.419 14.227 8.630 1.00 74.69 122 LYS A N 1
ATOM 979 C CA . LYS A 1 122 ? 2.312 14.856 9.375 1.00 74.69 122 LYS A CA 1
ATOM 980 C C . LYS A 1 122 ? 2.179 16.338 9.003 1.00 74.69 122 LYS A C 1
ATOM 982 O O . LYS A 1 122 ? 2.714 17.213 9.673 1.00 74.69 122 LYS A O 1
ATOM 987 N N . ARG A 1 123 ? 1.467 16.626 7.907 1.00 77.25 123 ARG A N 1
ATOM 988 C CA . ARG A 1 123 ? 1.214 18.001 7.428 1.00 77.25 123 ARG A CA 1
ATOM 989 C C . ARG A 1 123 ? 0.010 18.651 8.115 1.00 77.25 123 ARG A C 1
ATOM 991 O O . ARG A 1 123 ? -0.009 19.864 8.301 1.00 77.25 123 ARG A O 1
ATOM 998 N N . ARG A 1 124 ? -1.009 17.854 8.455 1.00 82.69 124 ARG A N 1
ATOM 999 C CA . ARG A 1 124 ? -2.233 18.277 9.155 1.00 82.69 124 ARG A CA 1
ATOM 1000 C C . ARG A 1 124 ? -2.692 17.163 10.088 1.00 82.69 124 ARG A C 1
ATOM 1002 O O . ARG A 1 124 ? -3.008 16.075 9.615 1.00 82.69 124 ARG A O 1
ATOM 1009 N N . GLU A 1 125 ? -2.770 17.445 11.388 1.00 83.44 125 GLU A N 1
ATOM 1010 C CA . GLU A 1 125 ? -3.159 16.429 12.379 1.00 83.44 125 GLU A CA 1
ATOM 1011 C C . GLU A 1 125 ? -4.580 15.907 12.121 1.00 83.44 125 GLU A C 1
ATOM 1013 O O . GLU A 1 125 ? -4.822 14.711 12.197 1.00 83.44 125 GLU A O 1
ATOM 1018 N N . THR A 1 126 ? -5.502 16.777 11.698 1.00 88.94 126 THR A N 1
ATOM 1019 C CA . THR A 1 126 ? -6.900 16.407 11.424 1.00 88.94 126 THR A CA 1
ATOM 1020 C C . THR A 1 126 ? -7.050 15.358 10.323 1.00 88.94 126 THR A C 1
ATOM 1022 O O . THR A 1 126 ? -7.888 14.470 10.438 1.00 88.94 126 THR A O 1
ATOM 1025 N N . THR A 1 127 ? -6.232 15.424 9.268 1.00 90.75 127 THR A N 1
ATOM 1026 C CA . THR A 1 127 ? -6.241 14.424 8.189 1.00 90.75 127 THR A CA 1
ATOM 1027 C C . THR A 1 127 ? -5.777 13.063 8.703 1.00 90.75 127 THR A C 1
ATOM 1029 O O . THR A 1 127 ? -6.347 12.036 8.343 1.00 90.75 127 THR A O 1
ATOM 1032 N N . PHE A 1 128 ? -4.770 13.053 9.577 1.00 91.69 128 PHE A N 1
ATOM 1033 C CA . PHE A 1 128 ? -4.272 11.822 10.176 1.00 91.69 128 PHE A CA 1
ATOM 1034 C C . PHE A 1 128 ? -5.260 11.222 11.188 1.00 91.69 128 PHE A C 1
ATOM 1036 O O . PHE A 1 128 ? -5.476 10.013 11.182 1.00 91.69 128 PHE A O 1
ATOM 1043 N N . GLU A 1 129 ? -5.913 12.044 12.013 1.00 93.19 129 GLU A N 1
ATOM 1044 C CA . GLU A 1 129 ? -6.982 11.577 12.908 1.00 93.19 129 GLU A CA 1
ATOM 1045 C C . GLU A 1 129 ? -8.135 10.943 12.122 1.00 93.19 129 GLU A C 1
ATOM 1047 O O . GLU A 1 129 ? -8.561 9.838 12.450 1.00 93.19 129 GLU A O 1
ATOM 1052 N N . TYR A 1 130 ? -8.557 11.563 11.015 1.00 95.56 130 TYR A N 1
ATOM 1053 C CA . TYR A 1 130 ? -9.592 10.993 10.152 1.00 95.56 130 TYR A CA 1
ATOM 1054 C C . TYR A 1 130 ? -9.185 9.635 9.557 1.00 95.56 130 TYR A C 1
ATOM 1056 O O . TYR A 1 130 ? -9.997 8.713 9.481 1.00 95.56 130 TYR A O 1
ATOM 1064 N N . PHE A 1 131 ? -7.912 9.470 9.192 1.00 96.00 131 PHE A N 1
ATOM 1065 C CA . PHE A 1 131 ? -7.383 8.176 8.764 1.00 96.00 131 PHE A CA 1
ATOM 1066 C C . PHE A 1 131 ? -7.468 7.115 9.870 1.00 96.00 131 PHE A C 1
ATOM 1068 O O . PHE A 1 131 ? -7.939 6.007 9.613 1.00 96.00 131 PHE A O 1
ATOM 1075 N N . LYS A 1 132 ? -7.099 7.447 11.113 1.00 95.69 132 LYS A N 1
ATOM 1076 C CA . LYS A 1 132 ? -7.228 6.524 12.256 1.00 95.69 132 LYS A CA 1
ATOM 1077 C C . LYS A 1 132 ? -8.674 6.133 12.543 1.00 95.69 132 LYS A C 1
ATOM 1079 O O . LYS A 1 132 ? -8.960 4.963 12.803 1.00 95.69 132 LYS A O 1
ATOM 1084 N N . GLU A 1 133 ? -9.588 7.096 12.490 1.00 96.81 133 GLU A N 1
ATOM 1085 C CA . GLU A 1 133 ? -11.021 6.844 12.651 1.00 96.81 133 GLU A CA 1
ATOM 1086 C C . GLU A 1 133 ? -11.539 5.913 11.549 1.00 96.81 133 GLU A C 1
ATOM 1088 O O . GLU A 1 133 ? -12.243 4.945 11.840 1.00 96.81 133 GLU A O 1
ATOM 1093 N N . SER A 1 134 ? -11.144 6.159 10.296 1.00 97.56 134 SER A N 1
ATOM 1094 C CA . SER A 1 134 ? -11.492 5.318 9.149 1.00 97.56 134 SER A CA 1
ATOM 1095 C C . SER A 1 134 ? -10.999 3.875 9.318 1.00 97.56 134 SER A C 1
ATOM 1097 O O . SER A 1 134 ? -11.785 2.943 9.149 1.00 97.56 134 SER A O 1
ATOM 1099 N N . LEU A 1 135 ? -9.752 3.670 9.761 1.00 97.19 135 LEU A N 1
ATOM 1100 C CA . LEU A 1 135 ? -9.223 2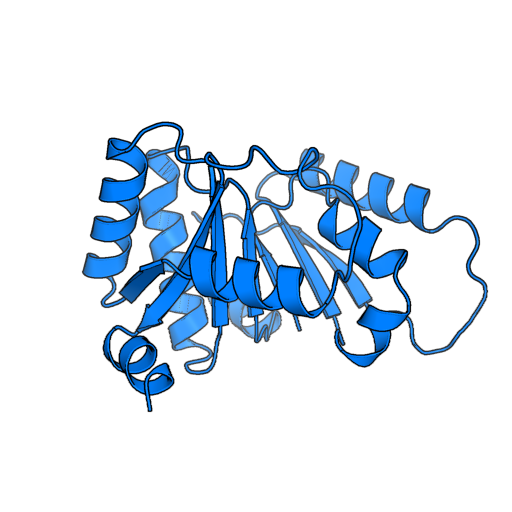.340 10.098 1.00 97.19 135 LEU A CA 1
ATOM 1101 C C . LEU A 1 135 ? -10.025 1.663 11.221 1.00 97.19 135 LEU A C 1
ATOM 1103 O O . LEU A 1 135 ? -10.383 0.489 11.112 1.00 97.19 135 LEU A O 1
ATOM 1107 N N . THR A 1 136 ? -10.374 2.412 12.270 1.00 96.62 136 THR A N 1
ATOM 1108 C CA . THR A 1 136 ? -11.124 1.889 13.424 1.00 96.62 136 THR A CA 1
ATOM 1109 C C . THR A 1 136 ? -12.505 1.376 13.013 1.00 96.62 136 THR A C 1
ATOM 1111 O O . THR A 1 136 ? -12.922 0.305 13.459 1.00 96.62 136 THR A O 1
ATOM 1114 N N . LYS A 1 137 ? -13.200 2.070 12.096 1.00 96.81 137 LYS A N 1
ATOM 1115 C CA . LYS A 1 137 ? -14.479 1.602 11.519 1.00 96.81 137 LYS A CA 1
ATOM 1116 C C . LYS A 1 137 ? -14.351 0.231 10.836 1.00 96.81 137 LYS A C 1
ATOM 1118 O O . LYS A 1 137 ? -15.346 -0.478 10.716 1.00 96.81 137 LYS A O 1
ATOM 1123 N N . LYS A 1 138 ? -13.144 -0.141 10.401 1.00 96.38 138 LYS A N 1
ATOM 1124 C CA . LYS A 1 138 ? -12.809 -1.420 9.754 1.00 96.38 138 LYS A CA 1
ATOM 1125 C C . LYS A 1 138 ? -12.163 -2.426 10.710 1.00 96.38 138 LYS A C 1
ATOM 1127 O O . LYS A 1 138 ? -11.626 -3.433 10.267 1.00 96.38 138 LYS A O 1
ATOM 1132 N N . SER A 1 139 ? -12.225 -2.179 12.024 1.00 95.50 139 SER A N 1
ATOM 1133 C CA . SER A 1 139 ? -11.575 -3.010 13.055 1.00 95.50 139 SER A CA 1
ATOM 1134 C C . SER A 1 139 ? -10.054 -3.133 12.886 1.00 95.50 139 SER A C 1
ATOM 1136 O O . SER A 1 139 ? -9.437 -4.103 13.336 1.00 95.50 139 SER A O 1
ATOM 1138 N N . LEU A 1 140 ? -9.446 -2.123 12.264 1.00 96.19 140 LEU A N 1
ATOM 1139 C CA . LEU A 1 140 ? -8.005 -1.958 12.155 1.00 96.19 140 LEU A CA 1
ATOM 1140 C C . LEU A 1 140 ? -7.531 -0.865 13.112 1.00 96.19 140 LEU A C 1
ATOM 1142 O O . LEU A 1 140 ? -8.282 0.038 13.481 1.00 96.19 140 LEU A O 1
ATOM 1146 N N . SER A 1 141 ? -6.259 -0.918 13.478 1.00 94.88 141 SER A N 1
ATOM 1147 C CA . SER A 1 141 ? -5.584 0.150 14.208 1.00 94.88 141 SER A CA 1
ATOM 1148 C C . SER A 1 141 ? -4.238 0.466 13.567 1.00 94.88 141 SER A C 1
ATOM 1150 O O . SER A 1 141 ? -3.747 -0.272 12.706 1.00 94.88 141 SER A O 1
ATOM 1152 N N . CYS A 1 142 ? -3.656 1.597 13.963 1.00 93.31 142 CYS A N 1
ATOM 1153 C CA . CYS A 1 142 ? -2.298 1.955 13.590 1.00 93.31 142 CYS A CA 1
ATOM 1154 C C . CYS A 1 142 ? -1.447 2.248 14.830 1.00 93.31 142 CYS A C 1
ATOM 1156 O O . CYS A 1 142 ? -1.875 2.972 15.730 1.00 93.31 142 CYS A O 1
ATOM 1158 N N . GLU A 1 143 ? -0.230 1.725 14.849 1.00 93.44 143 GLU A N 1
ATOM 1159 C CA . GLU A 1 143 ? 0.757 1.918 15.912 1.00 93.44 143 GLU A CA 1
ATOM 1160 C C . GLU A 1 143 ? 1.933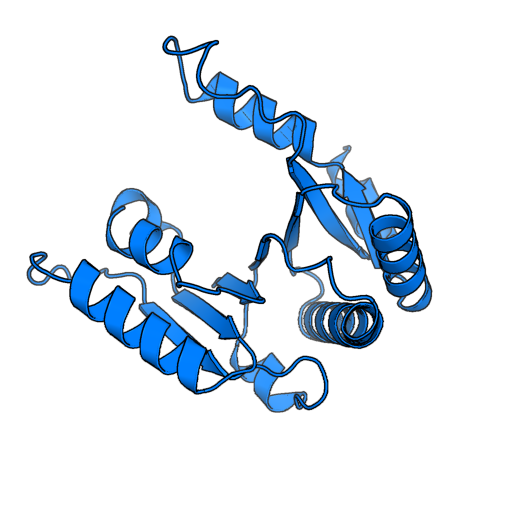 2.741 15.374 1.00 93.44 143 GLU A C 1
ATOM 1162 O O . GLU A 1 143 ? 2.390 2.500 14.255 1.00 93.44 143 GLU A O 1
ATOM 1167 N N . ASP A 1 144 ? 2.425 3.716 16.145 1.00 91.62 144 ASP A N 1
ATOM 1168 C CA . ASP A 1 144 ? 3.621 4.481 15.774 1.00 91.62 144 ASP A CA 1
ATOM 1169 C C . ASP A 1 144 ? 4.874 3.602 15.913 1.00 91.62 144 ASP A C 1
ATOM 1171 O O . ASP A 1 144 ? 5.344 3.301 17.008 1.00 91.62 144 ASP A O 1
ATOM 1175 N N . TYR A 1 145 ? 5.433 3.216 14.771 1.00 91.19 145 TYR A N 1
ATOM 1176 C CA . TYR A 1 145 ? 6.611 2.366 14.640 1.00 91.19 145 TYR A CA 1
ATOM 1177 C C . TYR A 1 145 ? 7.900 3.175 14.408 1.00 91.19 145 TYR A C 1
ATOM 1179 O O . TYR A 1 145 ? 8.971 2.604 14.190 1.00 91.19 145 TYR A O 1
ATOM 1187 N N . SER A 1 146 ? 7.830 4.513 14.457 1.00 88.38 146 SER A N 1
ATOM 1188 C CA . SER A 1 146 ? 8.947 5.399 14.095 1.00 88.38 146 SER A CA 1
ATOM 1189 C C . SER A 1 146 ? 10.175 5.185 14.974 1.00 88.38 146 SER A C 1
ATOM 1191 O O . SER A 1 146 ? 11.296 5.240 14.478 1.00 88.38 146 SER A O 1
ATOM 1193 N N . LYS A 1 147 ? 9.979 4.952 16.280 1.00 85.06 147 LYS A N 1
ATOM 1194 C CA . LYS A 1 147 ? 11.092 4.722 17.211 1.00 85.06 147 LYS A CA 1
ATOM 1195 C C . LYS A 1 147 ? 11.836 3.433 16.866 1.00 85.06 147 LYS A C 1
ATOM 1197 O O . LYS A 1 147 ? 13.036 3.488 16.648 1.00 85.06 147 LYS A O 1
ATOM 1202 N N . ARG A 1 148 ? 11.113 2.318 16.719 1.00 83.56 148 ARG A N 1
ATOM 1203 C CA . ARG A 1 148 ? 11.701 1.015 16.371 1.00 83.56 148 ARG A CA 1
ATOM 1204 C C . ARG A 1 148 ? 12.487 1.082 15.059 1.00 83.56 148 ARG A C 1
ATOM 1206 O O . ARG A 1 148 ? 13.542 0.475 14.945 1.00 83.56 148 ARG A O 1
ATOM 1213 N N . PHE A 1 149 ? 11.993 1.833 14.073 1.00 80.81 149 PHE A N 1
ATOM 1214 C CA . PHE A 1 149 ? 12.704 2.002 12.806 1.00 80.81 149 PHE A CA 1
ATOM 1215 C C . PHE A 1 149 ? 13.983 2.839 12.944 1.00 80.81 149 PHE A C 1
ATOM 1217 O O . PHE A 1 149 ? 14.972 2.520 12.294 1.00 80.81 149 PHE A O 1
ATOM 1224 N N . ARG A 1 150 ? 13.982 3.883 13.787 1.00 80.12 150 ARG A N 1
ATOM 1225 C CA . ARG A 1 150 ? 15.198 4.653 14.102 1.00 80.12 150 ARG A CA 1
ATOM 1226 C C . ARG A 1 150 ? 16.233 3.787 14.804 1.00 80.12 150 ARG A C 1
ATOM 1228 O O . ARG A 1 150 ? 17.351 3.719 14.319 1.00 80.12 150 ARG A O 1
ATOM 1235 N N . ASP A 1 151 ? 15.823 3.056 15.839 1.00 79.69 151 ASP A N 1
ATOM 1236 C CA . ASP A 1 151 ? 16.712 2.163 16.588 1.00 79.69 151 ASP A CA 1
ATOM 1237 C C . ASP A 1 151 ? 17.395 1.147 15.635 1.00 79.69 151 ASP A C 1
ATOM 1239 O O . ASP A 1 151 ? 18.605 0.953 15.689 1.00 79.69 151 ASP A O 1
ATOM 1243 N N . LEU A 1 152 ? 16.653 0.585 14.666 1.00 76.44 152 LEU A N 1
ATOM 1244 C CA . LEU A 1 152 ? 17.205 -0.311 13.634 1.00 76.44 152 LEU A CA 1
ATOM 1245 C C . LEU A 1 152 ? 18.203 0.361 12.676 1.00 76.44 152 LEU A C 1
ATOM 1247 O O . LEU A 1 152 ? 19.127 -0.301 12.204 1.00 76.44 152 LEU A O 1
ATOM 1251 N N . ILE A 1 153 ? 17.985 1.630 12.323 1.00 71.31 153 ILE A N 1
ATOM 1252 C CA . ILE A 1 153 ? 18.897 2.387 11.456 1.00 71.31 153 ILE A CA 1
ATOM 1253 C C . ILE A 1 153 ? 20.171 2.732 12.227 1.00 71.31 153 ILE A C 1
ATOM 1255 O O . ILE A 1 153 ? 21.262 2.530 11.699 1.00 71.31 153 ILE A O 1
ATOM 1259 N N . ASP A 1 154 ? 20.037 3.206 13.464 1.00 66.94 154 ASP A N 1
ATOM 1260 C CA . ASP A 1 154 ? 21.159 3.619 14.310 1.00 66.94 154 ASP A CA 1
ATOM 1261 C C . ASP A 1 154 ? 22.070 2.424 14.644 1.00 66.94 154 ASP A C 1
ATOM 1263 O O . ASP A 1 154 ? 23.295 2.548 14.610 1.00 66.94 154 ASP A O 1
ATOM 1267 N N . ASP A 1 155 ? 21.493 1.233 14.842 1.00 60.38 155 ASP A N 1
ATOM 1268 C CA . ASP A 1 155 ? 22.242 -0.016 15.035 1.00 60.38 155 ASP A CA 1
ATOM 1269 C C . ASP A 1 155 ? 22.999 -0.478 13.769 1.00 60.38 155 ASP A C 1
ATOM 1271 O O . ASP A 1 155 ? 23.991 -1.207 13.864 1.00 60.38 155 ASP A O 1
ATOM 1275 N N . GLN A 1 156 ? 22.551 -0.077 12.571 1.00 59.59 156 GLN A N 1
ATOM 1276 C CA . GLN A 1 156 ? 23.167 -0.459 11.290 1.00 59.59 156 GLN A CA 1
ATOM 1277 C C . GLN A 1 156 ? 24.123 0.600 10.725 1.00 59.59 156 GLN A C 1
ATOM 1279 O O . GLN A 1 156 ? 25.016 0.264 9.943 1.00 59.59 156 GLN A O 1
ATOM 1284 N N . ILE A 1 157 ? 23.966 1.866 11.115 1.00 55.50 157 ILE A N 1
ATOM 1285 C CA . ILE A 1 157 ? 24.780 2.996 10.660 1.00 55.50 157 ILE A CA 1
ATOM 1286 C C . ILE A 1 157 ? 25.690 3.442 11.811 1.00 55.50 157 ILE A C 1
ATOM 1288 O O . ILE A 1 157 ? 25.493 4.478 12.442 1.00 55.50 157 ILE A O 1
ATOM 1292 N N . LEU A 1 158 ? 26.749 2.670 12.070 1.00 47.66 158 LEU A N 1
ATOM 1293 C CA . LEU A 1 158 ? 27.861 3.156 12.888 1.00 47.66 158 LEU A CA 1
ATOM 1294 C C . LEU A 1 158 ? 28.523 4.360 12.189 1.00 47.66 158 LEU A C 1
ATOM 1296 O O . LEU A 1 158 ? 29.157 4.229 11.143 1.00 47.66 158 LEU A O 1
ATOM 1300 N N . SER A 1 159 ? 28.388 5.526 12.824 1.00 49.34 159 SER A N 1
ATOM 1301 C CA . SER A 1 159 ? 29.227 6.723 12.684 1.00 49.34 159 SER A CA 1
ATOM 1302 C C . SER A 1 159 ? 29.330 7.372 11.297 1.00 49.34 159 SER A C 1
ATOM 1304 O O . SER A 1 159 ? 30.417 7.443 10.727 1.00 49.34 159 SER A O 1
ATOM 1306 N N . SER A 1 160 ? 28.255 7.977 10.796 1.00 45.72 160 SER A N 1
ATOM 1307 C CA . SER A 1 160 ? 28.408 9.243 10.060 1.00 45.72 160 SER A CA 1
ATOM 1308 C C . SER A 1 160 ? 27.065 9.916 9.824 1.00 45.72 160 SER A C 1
ATOM 1310 O O . SER A 1 160 ? 26.194 9.343 9.175 1.00 45.72 160 SER A O 1
ATOM 1312 N N . SER A 1 161 ? 26.996 11.178 10.246 1.00 45.25 161 SER A N 1
ATOM 1313 C CA . SER A 1 161 ? 25.965 12.192 9.990 1.00 45.25 161 SER A CA 1
ATOM 1314 C C . SER A 1 161 ? 24.756 12.240 10.934 1.00 45.25 161 SER A C 1
ATOM 1316 O O . SER A 1 161 ? 23.616 12.056 10.522 1.00 45.25 161 SER A O 1
ATOM 1318 N N . ASP A 1 162 ? 25.016 12.711 12.157 1.00 44.34 162 ASP A N 1
ATOM 1319 C CA . ASP A 1 162 ? 24.027 13.389 13.018 1.00 44.34 162 ASP A CA 1
ATOM 1320 C C . ASP A 1 162 ? 23.362 14.622 12.345 1.00 44.34 162 ASP A C 1
ATOM 1322 O O . ASP A 1 162 ? 22.433 15.206 12.891 1.00 44.34 162 ASP A O 1
ATOM 1326 N N . GLU A 1 163 ? 23.796 15.029 11.143 1.00 44.25 163 GLU A N 1
ATOM 1327 C CA . GLU A 1 163 ? 23.312 16.228 10.437 1.00 44.25 163 GLU A CA 1
ATOM 1328 C C . GLU A 1 163 ? 22.368 15.952 9.245 1.00 44.25 163 GLU A C 1
ATOM 1330 O O . GLU A 1 163 ? 21.873 16.896 8.633 1.00 44.25 163 GLU A O 1
ATOM 1335 N N . LEU A 1 164 ? 22.081 14.692 8.882 1.00 42.97 164 LEU A N 1
ATOM 1336 C CA . LEU A 1 164 ? 21.274 14.377 7.680 1.00 42.97 164 LEU A CA 1
ATOM 1337 C C . LEU A 1 164 ? 19.800 14.033 7.948 1.00 42.97 164 LEU A C 1
ATOM 1339 O O . LEU A 1 164 ? 19.029 13.864 6.999 1.00 42.97 164 LEU A O 1
ATOM 1343 N N . TYR A 1 165 ? 19.377 13.981 9.212 1.00 45.00 165 TYR A N 1
ATOM 1344 C CA . TYR A 1 165 ? 18.007 13.623 9.585 1.00 45.00 165 TYR A CA 1
ATOM 1345 C C . TYR A 1 165 ? 17.414 14.539 10.666 1.00 45.00 165 TYR A C 1
ATOM 1347 O O . TYR A 1 165 ? 16.880 14.074 11.668 1.00 45.00 165 TYR A O 1
ATOM 1355 N N . GLU A 1 166 ? 17.331 15.845 10.394 1.00 45.50 166 GLU A N 1
ATOM 1356 C CA . GLU A 1 166 ? 16.199 16.650 10.892 1.00 45.50 166 GLU A CA 1
ATOM 1357 C C . GLU A 1 166 ? 14.899 16.182 10.191 1.00 45.50 166 GLU A C 1
ATOM 1359 O O . GLU A 1 166 ? 14.298 16.879 9.376 1.00 45.50 166 GLU A O 1
ATOM 1364 N N . ARG A 1 167 ? 14.465 14.936 10.433 1.00 50.16 167 ARG A N 1
ATOM 1365 C CA . ARG A 1 167 ? 13.208 14.366 9.906 1.00 50.16 167 ARG A CA 1
ATOM 1366 C C . ARG A 1 167 ? 12.183 14.154 11.009 1.00 50.16 167 ARG A C 1
ATOM 1368 O O . ARG A 1 167 ? 11.521 13.122 11.077 1.00 50.16 167 ARG A O 1
ATOM 1375 N N . ASP A 1 168 ? 11.965 15.182 11.818 1.00 54.75 168 ASP A N 1
ATOM 1376 C CA . ASP A 1 168 ? 10.842 15.196 12.755 1.00 54.75 168 ASP A CA 1
ATOM 1377 C C . ASP A 1 168 ? 9.464 15.217 12.062 1.00 54.75 168 ASP A C 1
ATOM 1379 O O . ASP A 1 168 ? 8.442 15.086 12.733 1.00 54.75 168 ASP A O 1
ATOM 1383 N N . SER A 1 169 ? 9.404 15.318 10.729 1.00 72.00 169 SER A N 1
ATOM 1384 C CA . SER A 1 169 ? 8.154 15.419 9.966 1.00 72.00 169 SER A CA 1
ATOM 1385 C C . SER A 1 169 ? 7.560 14.086 9.500 1.00 72.00 169 SER A C 1
ATOM 1387 O O . SER A 1 169 ? 6.337 14.005 9.355 1.00 72.00 169 SER A O 1
ATOM 1389 N N . VAL A 1 170 ? 8.374 13.044 9.276 1.00 83.94 170 VAL A N 1
ATOM 1390 C CA . VAL A 1 170 ? 7.886 11.736 8.806 1.00 83.94 170 VAL A CA 1
ATOM 1391 C C . VAL A 1 170 ? 7.738 10.786 9.988 1.00 83.94 170 VAL A C 1
ATOM 1393 O O . VAL A 1 170 ? 8.662 10.582 10.775 1.00 83.94 170 VAL A O 1
ATOM 1396 N N . ARG A 1 171 ? 6.550 10.206 10.122 1.00 89.88 171 ARG A N 1
ATOM 1397 C CA . ARG A 1 171 ? 6.217 9.171 11.100 1.00 89.88 171 ARG A CA 1
ATOM 1398 C C . ARG A 1 171 ? 5.909 7.877 10.362 1.00 89.88 171 ARG A C 1
ATOM 1400 O O . ARG A 1 171 ? 5.316 7.901 9.286 1.00 89.88 171 ARG A O 1
ATOM 1407 N N . ILE A 1 172 ? 6.330 6.760 10.932 1.00 92.62 172 ILE A N 1
ATOM 1408 C CA . ILE A 1 172 ? 6.107 5.427 10.383 1.00 92.62 172 ILE A CA 1
ATOM 1409 C C . ILE A 1 172 ? 5.040 4.770 11.235 1.00 92.62 172 ILE A C 1
ATOM 1411 O O . ILE A 1 172 ? 5.204 4.665 12.445 1.00 92.62 172 ILE A O 1
ATOM 1415 N N . PHE A 1 173 ? 3.963 4.319 10.609 1.00 94.56 173 PHE A N 1
ATOM 1416 C CA . PHE A 1 173 ? 2.879 3.622 11.278 1.00 94.56 173 PHE A CA 1
ATOM 1417 C C . PHE A 1 173 ? 2.759 2.206 10.751 1.00 94.56 173 PHE A C 1
ATOM 1419 O O . PHE A 1 173 ? 2.760 1.990 9.539 1.00 94.56 173 PHE A O 1
ATOM 1426 N N . ARG A 1 174 ? 2.615 1.246 11.659 1.00 95.56 174 ARG A N 1
ATOM 1427 C CA . ARG A 1 174 ? 2.201 -0.109 11.308 1.00 95.56 174 ARG A CA 1
ATOM 1428 C C . ARG A 1 174 ? 0.687 -0.198 11.406 1.00 95.56 174 ARG A C 1
ATOM 1430 O O . ARG A 1 174 ? 0.130 0.200 12.423 1.00 95.56 174 ARG A O 1
ATOM 1437 N N . VAL A 1 175 ? 0.034 -0.714 10.370 1.00 96.50 175 VAL A N 1
ATOM 1438 C CA . VAL A 1 175 ? -1.420 -0.929 10.335 1.00 96.50 175 VAL A CA 1
ATOM 1439 C C . VAL A 1 175 ? -1.712 -2.425 10.367 1.00 96.50 175 VAL A C 1
ATOM 1441 O O . VAL A 1 175 ? -1.032 -3.203 9.698 1.00 96.50 175 VAL A O 1
ATOM 1444 N N . GLY A 1 176 ? -2.715 -2.827 11.145 1.00 94.38 176 GLY A N 1
ATOM 1445 C CA . GLY A 1 176 ? -3.121 -4.224 11.277 1.00 94.38 176 GLY A CA 1
ATOM 1446 C C . GLY A 1 176 ? -4.407 -4.385 12.083 1.00 94.38 176 GLY A C 1
ATOM 1447 O O . GLY A 1 176 ? -5.002 -3.403 12.530 1.00 94.38 176 GLY A O 1
ATOM 1448 N N . GLN A 1 177 ? -4.837 -5.633 12.281 1.00 89.94 177 GLN A N 1
ATOM 1449 C CA . GLN A 1 177 ? -5.923 -5.931 13.217 1.00 89.94 177 GLN A CA 1
ATOM 1450 C C . GLN A 1 177 ? -5.485 -5.569 14.639 1.00 89.94 177 GLN A C 1
ATOM 1452 O O . GLN A 1 177 ? -4.364 -5.885 15.041 1.00 89.94 177 GLN A O 1
ATOM 1457 N N . ALA A 1 178 ? -6.376 -4.947 15.414 1.00 77.50 178 ALA A N 1
ATOM 1458 C CA . ALA A 1 178 ? -6.026 -4.397 16.727 1.00 77.50 178 ALA A CA 1
ATOM 1459 C C . ALA A 1 178 ? -5.372 -5.421 17.675 1.00 77.50 178 ALA A C 1
ATOM 1461 O O . ALA A 1 178 ? -4.384 -5.114 18.331 1.00 77.50 178 ALA A O 1
ATOM 1462 N N . HIS A 1 179 ? -5.856 -6.666 17.674 1.00 72.62 179 HIS A N 1
ATOM 1463 C CA . HIS A 1 179 ? -5.327 -7.743 18.517 1.00 72.62 179 HIS A CA 1
ATOM 1464 C C . HIS A 1 179 ? -3.991 -8.335 18.030 1.00 72.62 179 HIS A C 1
ATOM 1466 O O . HIS A 1 179 ? -3.345 -9.065 18.780 1.00 72.62 179 HIS A O 1
ATOM 1472 N N . CYS A 1 180 ? -3.584 -8.069 16.784 1.00 66.44 180 CYS A N 1
ATOM 1473 C CA . CYS A 1 180 ? -2.311 -8.534 16.229 1.00 66.44 180 CYS A CA 1
ATOM 1474 C C . CYS A 1 180 ? -1.156 -7.583 16.556 1.00 66.44 180 CYS A C 1
ATOM 1476 O O . CYS A 1 180 ? -0.022 -8.037 16.669 1.00 66.44 180 CYS A O 1
ATOM 1478 N N . LEU A 1 181 ? -1.424 -6.281 16.715 1.00 62.28 181 LEU A N 1
ATOM 1479 C CA . LEU A 1 181 ? -0.376 -5.299 17.017 1.00 62.28 181 LEU A CA 1
ATOM 1480 C C . LEU A 1 181 ? 0.161 -5.450 18.451 1.00 62.28 181 LEU A C 1
ATOM 1482 O O . LEU A 1 181 ? 1.353 -5.287 18.676 1.00 62.28 181 LEU A O 1
ATOM 1486 N N . GLU A 1 182 ? -0.678 -5.881 19.396 1.00 55.62 182 GLU A N 1
ATOM 1487 C CA . GLU A 1 182 ? -0.295 -6.104 20.802 1.00 55.62 182 GLU A CA 1
ATOM 1488 C C . GLU A 1 182 ? 0.589 -7.352 21.025 1.00 55.62 182 GLU A C 1
ATOM 1490 O O . GLU A 1 182 ? 1.161 -7.531 22.100 1.00 55.62 182 GLU A O 1
ATOM 1495 N N . GLN A 1 183 ? 0.699 -8.253 20.041 1.00 50.06 183 GLN A N 1
ATOM 1496 C CA . GLN A 1 183 ? 1.435 -9.518 20.196 1.00 50.06 183 GLN A CA 1
ATOM 1497 C C . GLN A 1 183 ? 2.938 -9.399 19.909 1.00 50.06 183 GLN A C 1
ATOM 1499 O O . GLN A 1 183 ? 3.693 -10.245 20.377 1.00 50.06 183 GLN A O 1
ATOM 1504 N N . ASP A 1 184 ? 3.385 -8.335 19.235 1.00 49.53 184 ASP A N 1
ATOM 1505 C CA . ASP A 1 184 ? 4.811 -8.054 18.983 1.00 49.53 184 ASP A CA 1
ATOM 1506 C C . ASP A 1 184 ? 5.503 -7.331 20.166 1.00 49.53 184 ASP A C 1
ATOM 1508 O O . ASP A 1 184 ? 6.598 -6.779 20.016 1.00 49.53 184 ASP A O 1
ATOM 1512 N N . GLU A 1 185 ? 4.860 -7.294 21.340 1.00 42.91 185 GLU A N 1
ATOM 1513 C CA . GLU A 1 185 ? 5.413 -6.783 22.606 1.00 42.91 185 GLU A CA 1
ATOM 1514 C C . GLU A 1 185 ? 5.877 -7.892 23.577 1.00 42.91 185 GLU A C 1
ATOM 1516 O O . GLU A 1 185 ? 6.297 -7.579 24.694 1.00 42.91 185 GLU A O 1
ATOM 1521 N N . ARG A 1 186 ? 5.810 -9.177 23.193 1.00 31.69 186 ARG A N 1
ATOM 1522 C CA . ARG A 1 186 ? 6.231 -10.310 24.043 1.00 31.69 186 ARG A CA 1
ATOM 1523 C C . ARG A 1 186 ? 7.379 -11.119 23.463 1.00 31.69 186 ARG A C 1
ATOM 1525 O O . ARG A 1 186 ? 7.317 -11.457 22.263 1.00 31.69 186 ARG A O 1
#

InterPro domains:
  IPR019410 Lysine methyltransferase [PF10294] (2-133)
  IPR019410 Lysine methyltransferase [PTHR14614] (1-147)
  IPR029063 S-adenosyl-L-methionine-dependent methyltransferase superfamily [G3DSA:3.40.50.150] (1-173)

Foldseek 3Di:
DEEEEPCQQVVVVLVLQVDVVCLVVAQEYEYEDADPVSLVNNVVSNVVSNPDDDDDPRGHHYHYDYDDLVDDDLVVLLVVVDQEYEYEQPQDDLVCLLSVLVSVLSNCVSPVNHKYKYWHQPPDVVSVVSSQVSNVVSQKHKDFCQVVVVVVVPVVDPDDDPPPDPPPGITMIIMHRPVVVVVVVD

pLDDT: mean 85.18, std 16.94, range [31.69, 98.44]

Secondary structure (DSSP, 8-state):
-EEEES-TTTHHHHHHHH-HHHHTT-SEEEEEES-HHHHHHHHHHHHHHTTT----S---EEEEEE--TTT--HHHHHHH--SEEEEES-TT-HHHHHHHHHHHHHHHHH-TT-EEEEEEE-S-HHHHHHHHHHHHHTTEEEEE-HHHHHHHHHHH--SS-TTS---TTEEEEEEEEHHHHGGGG-

Sequence (186 aa):
RILELGCGAGLTGAYVQRNPLLHQHIESLHLSDYQDIIMQNVQTNLDLNQWQWAHTESTTNVRSLLLDWTSYDRKQLESLNCNLILAADVVYDVQVIEPLSELVADLIDIRPSLICYFFITKRRETTFEYFKESLTKKSLSCEDYSKRFRDLIDDQILSSSDELYERDSVRIFRVGQAHCLEQDER

Organism: NCBI:txid63605